Protein AF-A0A9P6NN53-F1 (afdb_monomer_lite)

Secondary structure (DSSP, 8-state):
------------------PPP----------------------------S-TTTSHHHHHHHHHHHHHHHHHHHHHHHHHHHHHHHHHHHHHHHHHHHHHHHHHHHHHHHHHHHHHHHHHHHHHHHHHHHHHHHHHHHHHHHHHHHHHHHHHHHHHHHHHHHHHHHHHHHHHHHHHHHHHHHHHHHHHHHHHHHHHHHT-SS------SSHHHHHHHHHHHHHHHHHHHHHHHHHHHHHHHHHHHHHHHHHHHHHHHHHHHHHHHTS---------------------HHHHHHHHHHHHHHHHHHHHHHHHHHHHHHHHHHHHHHHHHHHHHHHHHHTT-

pLDDT: mean 70.77, std 21.5, range [34.31, 97.31]

Radius of gyration: 60.19 Å; chains: 1; bounding box: 129×69×184 Å

Structure (mmCIF, N/CA/C/O backbone):
data_AF-A0A9P6NN53-F1
#
_entry.id   AF-A0A9P6NN53-F1
#
loop_
_atom_site.group_PDB
_atom_site.id
_atom_site.type_symbol
_atom_site.label_atom_id
_atom_site.label_alt_id
_atom_site.label_comp_id
_atom_site.label_asym_id
_atom_site.label_entity_id
_atom_site.label_seq_id
_atom_site.pdbx_PDB_ins_code
_atom_site.Cartn_x
_atom_site.Cartn_y
_atom_site.Cartn_z
_atom_site.occupancy
_atom_site.B_iso_or_equiv
_atom_site.auth_seq_id
_atom_site.auth_comp_id
_atom_site.auth_asym_id
_atom_site.auth_atom_id
_atom_site.pdbx_PDB_model_num
ATOM 1 N N . MET A 1 1 ? 28.106 15.669 31.622 1.00 38.84 1 MET A N 1
ATOM 2 C CA . MET A 1 1 ? 29.361 14.893 31.559 1.00 38.84 1 MET A CA 1
ATOM 3 C C . MET A 1 1 ? 29.312 14.019 30.321 1.00 38.84 1 MET A C 1
ATOM 5 O O . MET A 1 1 ? 28.238 13.542 29.991 1.00 38.84 1 MET A O 1
ATOM 9 N N . SER A 1 2 ? 30.475 13.855 29.695 1.00 37.88 2 SER A N 1
ATOM 10 C CA . SER A 1 2 ? 30.785 13.093 28.480 1.00 37.88 2 SER A CA 1
ATOM 11 C C . SER A 1 2 ? 30.331 13.675 27.140 1.00 37.88 2 SER A C 1
ATOM 13 O O . SER A 1 2 ? 29.161 13.923 26.876 1.00 37.88 2 SER A O 1
ATOM 15 N N . SER A 1 3 ? 31.369 13.912 26.343 1.00 40.34 3 SER A N 1
ATOM 16 C CA . SER A 1 3 ? 31.449 14.616 25.071 1.00 40.34 3 SER A CA 1
ATOM 17 C C . SER A 1 3 ? 31.483 13.592 23.902 1.00 40.34 3 SER A C 1
ATOM 19 O O . SER A 1 3 ? 30.944 12.503 24.071 1.00 40.34 3 SER A O 1
ATOM 21 N N . PRO A 1 4 ? 32.035 13.891 22.707 1.00 56.78 4 PRO A N 1
ATOM 22 C CA . PRO A 1 4 ? 31.235 13.976 21.487 1.00 56.78 4 PRO A CA 1
ATOM 23 C C . PRO A 1 4 ? 31.718 13.016 20.381 1.00 56.78 4 PRO A C 1
ATOM 25 O O . PRO A 1 4 ? 32.869 12.592 20.374 1.00 56.78 4 PRO A O 1
ATOM 28 N N . GLU A 1 5 ? 30.903 12.780 19.355 1.00 43.41 5 GLU A N 1
ATOM 29 C CA . GLU A 1 5 ? 31.409 12.229 18.094 1.00 43.41 5 GLU A CA 1
ATOM 30 C C . GLU A 1 5 ? 31.229 13.235 16.958 1.00 43.41 5 GLU A C 1
ATOM 32 O O . GLU A 1 5 ? 30.131 13.570 16.518 1.00 43.41 5 GLU A O 1
ATOM 37 N N . LYS A 1 6 ? 32.382 13.760 16.535 1.00 47.19 6 LYS A N 1
ATOM 38 C CA . LYS A 1 6 ? 32.625 14.330 15.214 1.00 47.19 6 LYS A CA 1
ATOM 39 C C . LYS A 1 6 ? 32.760 13.177 14.223 1.00 47.19 6 LYS A C 1
ATOM 41 O O . LYS A 1 6 ? 33.420 12.200 14.559 1.00 47.19 6 LYS A O 1
ATOM 46 N N . ASN A 1 7 ? 32.246 13.364 13.010 1.00 37.72 7 ASN A N 1
ATOM 47 C CA . ASN A 1 7 ? 32.870 13.055 11.711 1.00 37.72 7 ASN A CA 1
ATOM 48 C C . ASN A 1 7 ? 31.770 13.050 10.639 1.00 37.72 7 ASN A C 1
ATOM 50 O O . ASN A 1 7 ? 30.656 12.640 10.923 1.00 37.72 7 ASN A O 1
ATOM 54 N N . LEU A 1 8 ? 31.955 13.408 9.376 1.00 37.66 8 LEU A N 1
ATOM 55 C CA . LEU A 1 8 ? 32.924 14.174 8.590 1.00 37.66 8 LEU A CA 1
ATOM 56 C C . LEU A 1 8 ? 32.317 14.144 7.167 1.00 37.66 8 LEU A C 1
ATOM 58 O O . LEU A 1 8 ? 31.692 13.158 6.790 1.00 37.66 8 LEU A O 1
ATOM 62 N N . SER A 1 9 ? 32.623 15.157 6.358 1.00 36.03 9 SER A N 1
ATOM 63 C CA . SER A 1 9 ? 32.706 15.059 4.892 1.00 36.03 9 SER A CA 1
ATOM 64 C C . SER A 1 9 ? 31.407 15.088 4.068 1.00 36.03 9 SER A C 1
ATOM 66 O O . SER A 1 9 ? 30.870 14.070 3.641 1.00 36.03 9 SER A O 1
ATOM 68 N N . SER A 1 10 ? 30.990 16.307 3.722 1.00 39.03 10 SER A N 1
ATOM 69 C CA . SER A 1 10 ? 30.188 16.580 2.528 1.00 39.03 10 SER A CA 1
ATOM 70 C C . SER A 1 10 ? 31.139 16.905 1.371 1.00 39.03 10 SER A C 1
ATOM 72 O O . SER A 1 10 ? 31.605 18.037 1.255 1.00 39.03 10 SER A O 1
ATOM 74 N N . HIS A 1 11 ? 31.438 15.926 0.515 1.00 39.41 11 HIS A N 1
ATOM 75 C CA . HIS A 1 11 ? 32.026 16.180 -0.800 1.00 39.41 11 HIS A CA 1
ATOM 76 C C . HIS A 1 11 ? 30.918 16.180 -1.854 1.00 39.41 11 HIS A C 1
ATOM 78 O O . HIS A 1 11 ? 30.385 15.140 -2.230 1.00 39.41 11 HIS A O 1
ATOM 84 N N . SER A 1 12 ? 30.580 17.374 -2.337 1.00 38.59 12 SER A N 1
ATOM 85 C CA . SER A 1 12 ? 29.859 17.584 -3.587 1.00 38.59 12 SER A CA 1
ATOM 86 C C . SER A 1 12 ? 30.782 17.222 -4.756 1.00 38.59 12 SER A C 1
ATOM 88 O O . SER A 1 12 ? 31.709 17.974 -5.063 1.00 38.59 12 SER A O 1
ATOM 90 N N . SER A 1 13 ? 30.551 16.077 -5.399 1.00 36.62 13 SER A N 1
ATOM 91 C CA . SER A 1 13 ? 31.192 15.745 -6.675 1.00 36.62 13 SER A CA 1
ATOM 92 C C . SER A 1 13 ? 30.315 16.260 -7.812 1.00 36.62 13 SER A C 1
ATOM 94 O O . SER A 1 13 ? 29.265 15.698 -8.119 1.00 36.62 13 SER A O 1
ATOM 96 N N . VAL A 1 14 ? 30.740 17.377 -8.393 1.00 39.91 14 VAL A N 1
ATOM 97 C CA . VAL A 1 14 ? 30.220 17.926 -9.643 1.00 39.91 14 VAL A CA 1
ATOM 98 C C . VAL A 1 14 ? 30.852 17.109 -10.768 1.00 39.91 14 VAL A C 1
ATOM 100 O O . VAL A 1 14 ? 32.046 17.240 -11.028 1.00 39.91 14 VAL A O 1
ATOM 103 N N . HIS A 1 15 ? 30.083 16.240 -11.423 1.00 38.16 15 HIS A N 1
ATOM 104 C CA . HIS A 1 15 ? 30.534 15.629 -12.670 1.00 38.16 15 HIS A CA 1
ATOM 105 C C . HIS A 1 15 ? 30.346 16.636 -13.802 1.00 38.16 15 HIS A C 1
ATOM 107 O O . HIS A 1 15 ? 29.245 16.840 -14.308 1.00 38.16 15 HIS A O 1
ATOM 113 N N . SER A 1 16 ? 31.452 17.286 -14.158 1.00 34.72 16 SER A N 1
ATOM 114 C CA . SER A 1 16 ? 31.603 18.064 -15.380 1.00 34.72 16 SER A CA 1
ATOM 115 C C . SER A 1 16 ? 31.297 17.189 -16.593 1.00 34.72 16 SER A C 1
ATOM 117 O O . SER A 1 16 ? 31.973 16.196 -16.855 1.00 34.72 16 SER A O 1
ATOM 119 N N . THR A 1 17 ? 30.274 17.585 -17.339 1.00 34.62 17 THR A N 1
ATOM 120 C CA . THR A 1 17 ? 29.992 17.131 -18.697 1.00 34.62 17 THR A CA 1
ATOM 121 C C . THR A 1 17 ? 31.103 17.615 -19.627 1.00 34.62 17 THR A C 1
ATOM 123 O O . THR A 1 17 ? 31.194 18.804 -19.936 1.00 34.62 17 THR A O 1
ATOM 126 N N . THR A 1 18 ? 31.958 16.694 -20.063 1.00 36.22 18 THR A N 1
ATOM 127 C CA . THR A 1 18 ? 32.878 16.905 -21.182 1.00 36.22 18 THR A CA 1
ATOM 128 C C . THR A 1 18 ? 32.071 16.867 -22.480 1.00 36.22 18 THR A C 1
ATOM 130 O O . THR A 1 18 ? 31.526 15.828 -22.845 1.00 36.22 18 THR A O 1
ATOM 133 N N . TYR A 1 19 ? 31.972 18.009 -23.156 1.00 45.12 19 TYR A N 1
ATOM 134 C CA . TYR A 1 19 ? 31.483 18.109 -24.531 1.00 45.12 19 TYR A CA 1
ATOM 135 C C . TYR A 1 19 ? 32.500 17.464 -25.485 1.00 45.12 19 TYR A C 1
ATOM 137 O O . TYR A 1 19 ? 33.692 17.741 -25.335 1.00 45.12 19 TYR A O 1
ATOM 145 N N . PRO A 1 20 ? 32.089 16.658 -26.479 1.00 47.59 20 PRO A N 1
ATOM 146 C CA . PRO A 1 20 ? 32.966 16.338 -27.590 1.00 47.59 20 PRO A CA 1
ATOM 147 C C . PRO A 1 20 ? 33.040 17.523 -28.561 1.00 47.59 20 PRO A C 1
ATOM 149 O O . PRO A 1 20 ? 32.044 18.179 -28.869 1.00 47.59 20 PRO A O 1
ATOM 152 N N . GLU A 1 21 ? 34.268 17.784 -28.993 1.00 35.62 21 GLU A N 1
ATOM 153 C CA . GLU A 1 21 ? 34.690 18.828 -29.915 1.00 35.62 21 GLU A CA 1
ATOM 154 C C . GLU A 1 21 ? 33.865 18.853 -31.207 1.00 35.62 21 GLU A C 1
ATOM 156 O O . GLU A 1 21 ? 33.688 17.853 -31.901 1.00 35.62 21 GLU A O 1
ATOM 161 N N . THR A 1 22 ? 33.437 20.058 -31.574 1.00 39.38 22 THR A N 1
ATOM 162 C CA . THR A 1 22 ? 33.104 20.438 -32.946 1.00 39.38 22 THR A CA 1
ATOM 163 C C . THR A 1 22 ? 34.319 20.223 -33.845 1.00 39.38 22 THR A C 1
ATOM 165 O O . THR A 1 22 ? 35.217 21.063 -33.897 1.00 39.38 22 THR A O 1
ATOM 168 N N . VAL A 1 23 ? 34.334 19.111 -34.575 1.00 39.09 23 VAL A N 1
ATOM 169 C CA . VAL A 1 23 ? 35.235 18.911 -35.710 1.00 39.09 23 VAL A CA 1
ATOM 170 C C . VAL A 1 23 ? 34.673 19.707 -36.885 1.00 39.09 23 VAL A C 1
ATOM 172 O O . VAL A 1 23 ? 33.666 19.347 -37.493 1.00 39.09 23 VAL A O 1
ATOM 175 N N . THR A 1 24 ? 35.306 20.838 -37.174 1.00 45.47 24 THR A N 1
ATOM 176 C CA . THR A 1 24 ? 35.088 21.594 -38.404 1.00 45.47 24 THR A CA 1
ATOM 177 C C . THR A 1 24 ? 35.655 20.805 -39.591 1.00 45.47 24 THR A C 1
ATOM 179 O O . THR A 1 24 ? 36.784 20.312 -39.516 1.00 45.47 24 THR A O 1
ATOM 182 N N . PRO A 1 25 ? 34.930 20.672 -40.714 1.00 43.16 25 PRO A N 1
ATOM 183 C CA . PRO A 1 25 ? 35.510 20.098 -41.916 1.00 43.16 25 PRO A CA 1
ATOM 184 C C . PRO A 1 25 ? 36.531 21.085 -42.494 1.00 43.16 25 PRO A C 1
ATOM 186 O O . PRO A 1 25 ? 36.187 22.185 -42.928 1.00 43.16 25 PRO A O 1
ATOM 189 N N . SER A 1 26 ? 37.806 20.693 -42.472 1.00 38.03 26 SER A N 1
ATOM 190 C CA . SER A 1 26 ? 38.867 21.373 -43.212 1.00 38.03 26 SER A CA 1
ATOM 191 C C . SER A 1 26 ? 38.606 21.253 -44.707 1.00 38.03 26 SER A C 1
ATOM 193 O O . SER A 1 26 ? 38.717 20.182 -45.297 1.00 38.03 26 SER A O 1
ATOM 195 N N . THR A 1 27 ? 38.266 22.386 -45.305 1.00 42.41 27 THR A N 1
ATOM 196 C CA . THR A 1 27 ? 38.241 22.626 -46.743 1.00 42.41 27 THR A CA 1
ATOM 197 C C . THR A 1 27 ? 39.616 22.302 -47.345 1.00 42.41 27 THR A C 1
ATOM 199 O O . THR A 1 27 ? 40.595 22.951 -46.965 1.00 42.41 27 THR A O 1
ATOM 202 N N . PRO A 1 28 ? 39.752 21.349 -48.284 1.00 44.03 28 PRO A N 1
ATOM 203 C CA . PRO A 1 28 ? 41.001 21.199 -49.012 1.00 44.03 28 PRO A CA 1
ATOM 204 C C . PRO A 1 28 ? 41.152 22.359 -50.004 1.00 44.03 28 PRO A C 1
ATOM 206 O O . PRO A 1 28 ? 40.305 22.597 -50.866 1.00 44.03 28 PRO A O 1
ATOM 209 N N . ALA A 1 29 ? 42.245 23.101 -49.834 1.00 35.41 29 ALA A N 1
ATOM 210 C CA . ALA A 1 29 ? 42.670 24.189 -50.696 1.00 35.41 29 ALA A CA 1
ATOM 211 C C . ALA A 1 29 ? 42.886 23.683 -52.131 1.00 35.41 29 ALA A C 1
ATOM 213 O O . ALA A 1 29 ? 43.777 22.879 -52.403 1.00 35.41 29 ALA A O 1
ATOM 214 N N . PHE A 1 30 ? 42.067 24.186 -53.050 1.00 35.53 30 PHE A N 1
ATOM 215 C CA . PHE A 1 30 ? 42.243 24.033 -54.487 1.00 35.53 30 PHE A CA 1
ATOM 216 C C . PHE A 1 30 ? 43.493 24.831 -54.895 1.00 35.53 30 PHE A C 1
ATOM 218 O O . PHE A 1 30 ? 43.466 26.061 -54.964 1.00 35.53 30 PHE A O 1
ATOM 225 N N . MET A 1 31 ? 44.621 24.148 -55.103 1.00 38.28 31 MET A N 1
ATOM 226 C CA . MET A 1 31 ? 45.812 24.752 -55.698 1.00 38.28 31 MET A CA 1
ATOM 227 C C . MET A 1 31 ? 45.572 24.941 -57.197 1.00 38.28 31 MET A C 1
ATOM 229 O O . MET A 1 31 ? 45.839 24.055 -58.003 1.00 38.28 31 MET A O 1
ATOM 233 N N . SER A 1 32 ? 45.051 26.109 -57.567 1.00 40.75 32 SER A N 1
ATOM 234 C CA . SER A 1 32 ? 45.120 26.608 -58.938 1.00 40.75 32 SER A CA 1
ATOM 235 C C . SER A 1 32 ? 46.537 27.109 -59.204 1.00 40.75 32 SER A C 1
ATOM 237 O O . SER A 1 32 ? 46.875 28.236 -58.844 1.00 40.75 32 SER A O 1
ATOM 239 N N . SER A 1 33 ? 47.351 26.268 -59.838 1.00 36.75 33 SER A N 1
ATOM 240 C CA . SER A 1 33 ? 48.607 26.681 -60.457 1.00 36.75 33 SER A CA 1
ATOM 241 C C . SER A 1 33 ? 48.484 26.581 -61.972 1.00 36.75 33 SER A C 1
ATOM 243 O O . SER A 1 33 ? 48.176 25.522 -62.513 1.00 36.75 33 SER A O 1
ATOM 245 N N . ASP A 1 34 ? 48.793 27.719 -62.590 1.00 39.03 34 ASP A N 1
ATOM 246 C CA . ASP A 1 34 ? 49.105 27.966 -63.992 1.00 39.03 34 ASP A CA 1
ATOM 247 C C . ASP A 1 34 ? 47.950 27.936 -65.001 1.00 39.03 34 ASP A C 1
ATOM 249 O O . ASP A 1 34 ? 47.279 26.936 -65.217 1.00 39.03 34 ASP A O 1
ATOM 253 N N . LEU A 1 35 ? 47.769 29.061 -65.703 1.00 39.62 35 LEU A N 1
ATOM 254 C CA . LEU A 1 35 ? 48.225 29.177 -67.092 1.00 39.62 35 LEU A CA 1
ATOM 255 C C . LEU A 1 35 ? 48.021 30.613 -67.602 1.00 39.62 35 LEU A C 1
ATOM 257 O O . LEU A 1 35 ? 46.918 31.099 -67.837 1.00 39.62 35 LEU A O 1
ATOM 261 N N . ARG A 1 36 ? 49.155 31.286 -67.776 1.00 43.97 36 ARG A N 1
ATOM 262 C CA . ARG A 1 36 ? 49.346 32.528 -68.524 1.00 43.97 36 ARG A CA 1
ATOM 263 C C . ARG A 1 36 ? 49.104 32.250 -70.018 1.00 43.97 36 ARG A C 1
ATOM 265 O O . ARG A 1 36 ? 49.799 31.388 -70.552 1.00 43.97 36 ARG A O 1
ATOM 272 N N . PRO A 1 37 ? 48.229 32.978 -70.732 1.00 40.06 37 PRO A N 1
ATOM 273 C CA . PRO A 1 37 ? 48.260 32.984 -72.184 1.00 40.06 37 PRO A CA 1
ATOM 274 C C . PRO A 1 37 ? 49.154 34.137 -72.652 1.00 40.06 37 PRO A C 1
ATOM 276 O O . PRO A 1 37 ? 48.806 35.310 -72.536 1.00 40.06 37 PRO A O 1
ATOM 279 N N . SER A 1 38 ? 50.338 33.794 -73.159 1.00 35.25 38 SER A N 1
ATOM 280 C CA . SER A 1 38 ? 51.105 34.669 -74.046 1.00 35.25 38 SER A CA 1
ATOM 281 C C . SER A 1 38 ? 50.570 34.476 -75.460 1.00 35.25 38 SER A C 1
ATOM 283 O O . SER A 1 38 ? 50.783 33.425 -76.059 1.00 35.25 38 SER A O 1
ATOM 285 N N . SER A 1 39 ? 49.857 35.476 -75.972 1.00 40.47 39 SER A N 1
ATOM 286 C CA . SER A 1 39 ? 49.462 35.551 -77.374 1.00 40.47 39 SER A CA 1
ATOM 287 C C . SER A 1 39 ? 50.533 36.265 -78.196 1.00 40.47 39 SER A C 1
ATOM 289 O O . SER A 1 39 ? 50.897 37.401 -77.903 1.00 40.47 39 SER A O 1
ATOM 291 N N . GLU A 1 40 ? 50.945 35.544 -79.232 1.00 37.25 40 GLU A N 1
ATOM 292 C CA . GLU A 1 40 ? 51.267 35.982 -80.590 1.00 37.25 40 GLU A CA 1
ATOM 293 C C . GLU A 1 40 ? 52.521 36.811 -80.896 1.00 37.25 40 GLU A C 1
ATOM 295 O O . GLU A 1 40 ? 52.833 37.859 -80.337 1.00 37.25 40 GLU A O 1
ATOM 300 N N . VAL A 1 41 ? 53.207 36.242 -81.884 1.00 40.34 41 VAL A N 1
ATOM 301 C CA . VAL A 1 41 ? 54.454 36.589 -82.542 1.00 40.34 41 VAL A CA 1
ATOM 302 C C . VAL A 1 41 ? 54.101 37.067 -83.946 1.00 40.34 41 VAL A C 1
ATOM 304 O O . VAL A 1 41 ? 53.326 36.414 -84.632 1.00 40.34 41 VAL A O 1
ATOM 307 N N . GLU A 1 42 ? 54.756 38.128 -84.396 1.00 37.25 42 GLU A N 1
ATOM 308 C CA . GLU A 1 42 ? 54.992 38.473 -85.802 1.00 37.25 42 GLU A CA 1
ATOM 309 C C . GLU A 1 42 ? 56.326 39.258 -85.786 1.00 37.25 42 GLU A C 1
ATOM 311 O O . GLU A 1 42 ? 56.471 40.176 -84.986 1.00 37.25 42 GLU A O 1
ATOM 316 N N . LYS A 1 43 ? 57.401 38.950 -86.520 1.00 40.31 43 LYS A N 1
ATOM 317 C CA . LYS A 1 43 ? 57.560 38.375 -87.857 1.00 40.31 43 LYS A CA 1
ATOM 318 C C . LYS A 1 43 ? 58.888 37.629 -87.996 1.00 40.31 43 LYS A C 1
ATOM 320 O O . LYS A 1 43 ? 59.884 37.960 -87.355 1.00 40.31 43 LYS A O 1
ATOM 325 N N . GLU A 1 44 ? 58.839 36.660 -88.899 1.00 41.09 44 GLU A N 1
ATOM 326 C CA . GLU A 1 44 ? 59.939 35.920 -89.501 1.00 41.09 44 GLU A CA 1
ATOM 327 C C . GLU A 1 44 ? 60.879 36.822 -90.312 1.00 41.09 44 GLU A C 1
ATOM 329 O O . GLU A 1 44 ? 60.425 37.730 -91.005 1.00 41.09 44 GLU A O 1
ATOM 334 N N . ASP A 1 45 ? 62.167 36.477 -90.314 1.00 38.78 45 ASP A N 1
ATOM 335 C CA . ASP A 1 45 ? 62.971 36.512 -91.533 1.00 38.78 45 ASP A CA 1
ATOM 336 C C . ASP A 1 45 ? 64.066 35.433 -91.484 1.00 38.78 45 ASP A C 1
ATOM 338 O O . ASP A 1 45 ? 64.878 35.371 -90.563 1.00 38.78 45 ASP A O 1
ATOM 342 N N . ALA A 1 46 ? 64.056 34.606 -92.533 1.00 42.12 46 ALA A N 1
ATOM 343 C CA . ALA A 1 46 ? 65.137 33.794 -93.089 1.00 42.12 46 ALA A CA 1
ATOM 344 C C . ALA A 1 46 ? 65.907 32.810 -92.177 1.00 42.12 46 ALA A C 1
ATOM 346 O O . ALA A 1 46 ? 66.762 33.194 -91.385 1.00 42.12 46 ALA A O 1
ATOM 347 N N . LYS A 1 47 ? 65.792 31.505 -92.490 1.00 42.31 47 LYS A N 1
ATOM 348 C CA . LYS A 1 47 ? 66.840 30.720 -93.197 1.00 42.31 47 LYS A CA 1
ATOM 349 C C . LYS A 1 47 ? 66.585 29.213 -93.052 1.00 42.31 47 LYS A C 1
ATOM 351 O O . LYS A 1 47 ? 67.039 28.564 -92.120 1.00 42.31 47 LYS A O 1
ATOM 356 N N . VAL A 1 48 ? 65.904 28.638 -94.042 1.00 50.31 48 VAL A N 1
ATOM 357 C CA . VAL A 1 48 ? 65.832 27.185 -94.251 1.00 50.31 48 VAL A CA 1
ATOM 358 C C . VAL A 1 48 ? 67.152 26.714 -94.859 1.00 50.31 48 VAL A C 1
ATOM 360 O O . VAL A 1 48 ? 67.449 27.106 -95.990 1.00 50.31 48 VAL A O 1
ATOM 363 N N . LYS A 1 49 ? 67.916 25.871 -94.145 1.00 46.59 49 LYS A N 1
ATOM 364 C CA . LYS A 1 49 ? 68.613 24.690 -94.706 1.00 46.59 49 LYS A CA 1
ATOM 365 C C . LYS A 1 49 ? 69.484 23.947 -93.674 1.00 46.59 49 LYS A C 1
ATOM 367 O O . LYS A 1 49 ? 70.491 24.482 -93.231 1.00 46.59 49 LYS A O 1
ATOM 372 N N . VAL A 1 50 ? 69.146 22.660 -93.494 1.00 48.12 50 VAL A N 1
ATOM 373 C CA . VAL A 1 50 ? 69.984 21.533 -93.017 1.00 48.12 50 VAL A CA 1
ATOM 374 C C . VAL A 1 50 ? 70.160 21.376 -91.492 1.00 48.12 50 VAL A C 1
ATOM 376 O O . VAL A 1 50 ? 71.252 21.579 -90.988 1.00 48.12 50 VAL A O 1
ATOM 379 N N . GLU A 1 51 ? 69.125 20.895 -90.781 1.00 50.09 51 GLU A N 1
ATOM 380 C CA . GLU A 1 51 ? 69.261 20.198 -89.469 1.00 50.09 51 GLU A CA 1
ATOM 381 C C . GLU A 1 51 ? 68.303 18.982 -89.300 1.00 50.09 51 GLU A C 1
ATOM 383 O O . GLU A 1 51 ? 68.191 18.387 -88.232 1.00 50.09 51 GLU A O 1
ATOM 388 N N . GLU A 1 52 ? 67.647 18.524 -90.372 1.00 52.06 52 GLU A N 1
ATOM 389 C CA . GLU A 1 52 ? 66.518 17.573 -90.302 1.00 52.06 52 GLU A CA 1
ATOM 390 C C . GLU A 1 52 ? 66.896 16.104 -89.976 1.00 52.06 52 GLU A C 1
ATOM 392 O O . GLU A 1 52 ? 66.023 15.272 -89.714 1.00 52.06 52 GLU A O 1
ATOM 397 N N . GLU A 1 53 ? 68.187 15.753 -89.965 1.00 49.25 53 GLU A N 1
ATOM 398 C CA . GLU A 1 53 ? 68.652 14.382 -89.679 1.00 49.25 53 GLU A CA 1
ATOM 399 C C . GLU A 1 53 ? 69.166 14.172 -88.245 1.00 49.25 53 GLU A C 1
ATOM 401 O O . GLU A 1 53 ? 69.183 13.032 -87.778 1.00 49.25 53 GLU A O 1
ATOM 406 N N . ASN A 1 54 ? 69.489 15.238 -87.499 1.00 51.75 54 ASN A N 1
ATOM 407 C CA . ASN A 1 54 ? 70.001 15.131 -86.122 1.00 51.75 54 ASN A CA 1
ATOM 408 C C . ASN A 1 54 ? 68.914 15.328 -85.040 1.00 51.75 54 ASN A C 1
ATOM 410 O O . ASN A 1 54 ? 69.116 14.973 -83.879 1.00 51.75 54 ASN A O 1
ATOM 414 N N . GLU A 1 55 ? 67.730 15.825 -85.415 1.00 53.47 55 GLU A N 1
ATOM 415 C CA . GLU A 1 55 ? 66.591 16.047 -84.507 1.00 53.47 55 GLU A CA 1
ATOM 416 C C . GLU A 1 55 ? 65.643 14.841 -84.395 1.00 53.47 55 GLU A C 1
ATOM 418 O O . GLU A 1 55 ? 64.946 14.673 -83.389 1.00 53.47 55 GLU A O 1
ATOM 423 N N . ARG A 1 56 ? 65.643 13.939 -85.386 1.00 58.25 56 ARG A N 1
ATOM 424 C CA . ARG A 1 56 ? 64.799 12.727 -85.386 1.00 58.25 56 ARG A CA 1
ATOM 425 C C . ARG A 1 56 ? 65.020 11.830 -84.154 1.00 58.25 56 ARG A C 1
ATOM 427 O O . ARG A 1 56 ? 64.027 11.387 -83.570 1.00 58.25 56 ARG A O 1
ATOM 434 N N . PRO A 1 57 ? 66.260 11.587 -83.677 1.00 62.00 57 PRO A N 1
ATOM 435 C CA . PRO A 1 57 ? 66.491 10.853 -82.430 1.00 62.00 57 PRO A CA 1
ATOM 436 C C . PRO A 1 57 ? 65.959 11.580 -81.181 1.00 62.00 57 PRO A C 1
ATOM 438 O O . PRO A 1 57 ? 65.613 10.925 -80.196 1.00 62.00 57 PRO A O 1
ATOM 441 N N . SER A 1 58 ? 65.876 12.915 -81.212 1.00 77.50 58 SER A N 1
ATOM 442 C CA . SER A 1 58 ? 65.364 13.757 -80.120 1.00 77.50 58 SER A CA 1
ATOM 443 C C . SER A 1 58 ? 63.833 13.712 -80.040 1.00 77.50 58 SER A C 1
ATOM 445 O O . SER A 1 58 ? 63.267 13.455 -78.974 1.00 77.50 58 SER A O 1
ATOM 447 N N . LEU A 1 59 ? 63.153 13.819 -81.186 1.00 81.88 59 LEU A N 1
ATOM 448 C CA . LEU A 1 59 ? 61.694 13.720 -81.279 1.00 81.88 59 LEU A CA 1
ATOM 449 C C . LEU A 1 59 ? 61.183 12.344 -80.817 1.00 81.88 59 LEU A C 1
ATOM 451 O O . LEU A 1 59 ? 60.202 12.248 -80.083 1.00 81.88 59 LEU A O 1
ATOM 455 N N . VAL A 1 60 ? 61.886 11.263 -81.169 1.00 84.50 60 VAL A N 1
ATOM 456 C CA . VAL A 1 60 ? 61.537 9.903 -80.720 1.00 84.50 60 VAL A CA 1
ATOM 457 C C . VAL A 1 60 ? 61.650 9.757 -79.197 1.00 84.50 60 VAL A C 1
ATOM 459 O O . VAL A 1 60 ? 60.801 9.103 -78.587 1.00 84.50 60 VAL A O 1
ATOM 462 N N . LYS A 1 61 ? 62.657 10.369 -78.558 1.00 86.69 61 LYS A N 1
ATOM 463 C CA . LYS A 1 61 ? 62.771 10.389 -77.087 1.00 86.69 61 LYS A CA 1
ATOM 464 C C . LYS A 1 61 ? 61.612 11.153 -76.452 1.00 86.69 61 LYS A C 1
ATOM 466 O O . LYS A 1 61 ? 61.018 10.653 -75.500 1.00 86.69 61 LYS A O 1
ATOM 471 N N . MET A 1 62 ? 61.250 12.306 -77.011 1.00 88.56 62 MET A N 1
ATOM 472 C CA . MET A 1 62 ? 60.113 13.103 -76.547 1.00 88.56 62 MET A CA 1
ATOM 473 C C . MET A 1 62 ? 58.793 12.325 -76.650 1.00 88.56 62 MET A C 1
ATOM 475 O O . MET A 1 62 ? 58.051 12.254 -75.675 1.00 88.56 62 MET A O 1
ATOM 479 N N . ILE A 1 63 ? 58.540 11.647 -77.776 1.00 89.38 63 ILE A N 1
ATOM 480 C CA . ILE A 1 63 ? 57.345 10.808 -77.971 1.00 89.38 63 ILE A CA 1
ATOM 481 C C . ILE A 1 63 ? 57.298 9.657 -76.956 1.00 89.38 63 ILE A C 1
ATOM 483 O O . ILE A 1 63 ? 56.229 9.337 -76.438 1.00 89.38 63 ILE A O 1
ATOM 487 N N . ARG A 1 64 ? 58.437 9.021 -76.651 1.00 90.44 64 ARG A N 1
ATOM 488 C CA . ARG A 1 64 ? 58.501 7.960 -75.630 1.00 90.44 64 ARG A CA 1
ATOM 489 C C . ARG A 1 64 ? 58.207 8.495 -74.230 1.00 90.44 64 ARG A C 1
ATOM 491 O O . ARG A 1 64 ? 57.440 7.862 -73.511 1.00 90.44 64 ARG A O 1
ATOM 498 N N . HIS A 1 65 ? 58.774 9.644 -73.864 1.00 91.06 65 HIS A N 1
ATOM 499 C CA . HIS A 1 65 ? 58.490 10.292 -72.582 1.00 91.06 65 HIS A CA 1
ATOM 500 C C . HIS A 1 65 ? 57.023 10.704 -72.456 1.00 91.06 65 HIS A C 1
ATOM 502 O O . HIS A 1 65 ? 56.412 10.437 -71.428 1.00 91.06 65 HIS A O 1
ATOM 508 N N . GLU A 1 66 ? 56.435 11.278 -73.503 1.00 93.00 66 GLU A N 1
ATOM 509 C CA . GLU A 1 66 ? 55.021 11.658 -73.512 1.00 93.00 66 GLU A CA 1
ATOM 510 C C . GLU A 1 66 ? 54.101 10.433 -73.409 1.00 93.00 66 GLU A C 1
ATOM 512 O O . GLU A 1 66 ? 53.130 10.449 -72.660 1.00 93.00 66 GLU A O 1
ATOM 517 N N . ARG A 1 67 ? 54.430 9.323 -74.084 1.00 94.38 67 ARG A N 1
ATOM 518 C CA . ARG A 1 67 ? 53.699 8.054 -73.913 1.00 94.38 67 ARG A CA 1
ATOM 519 C C . ARG A 1 67 ? 53.797 7.523 -72.485 1.00 94.38 67 ARG A C 1
ATOM 521 O O . ARG A 1 67 ? 52.776 7.146 -71.925 1.00 94.38 67 ARG A O 1
ATOM 528 N N . ALA A 1 68 ? 54.991 7.520 -71.892 1.00 93.56 68 ALA A N 1
ATOM 529 C CA . ALA A 1 68 ? 55.176 7.099 -70.504 1.00 93.56 68 ALA A CA 1
ATOM 530 C C . ALA A 1 68 ? 54.389 7.993 -69.532 1.00 93.56 68 ALA A C 1
ATOM 532 O O . ALA A 1 68 ? 53.728 7.486 -68.632 1.00 93.56 68 ALA A O 1
ATOM 533 N N . ARG A 1 69 ? 54.388 9.312 -69.760 1.00 95.06 69 ARG A N 1
ATOM 534 C CA . ARG A 1 69 ? 53.588 10.270 -68.990 1.00 95.06 69 ARG A CA 1
ATOM 535 C C . ARG A 1 69 ? 52.090 9.991 -69.114 1.00 95.06 69 ARG A C 1
ATOM 537 O O . ARG A 1 69 ? 51.392 10.029 -68.110 1.00 95.06 69 ARG A O 1
ATOM 544 N N . ARG A 1 70 ? 51.588 9.705 -70.319 1.00 94.62 70 ARG A N 1
ATOM 545 C CA . ARG A 1 70 ? 50.172 9.366 -70.538 1.00 94.62 70 ARG A CA 1
ATOM 546 C C . ARG A 1 70 ? 49.769 8.089 -69.817 1.00 94.62 70 ARG A C 1
ATOM 548 O O . ARG A 1 70 ? 48.730 8.096 -69.179 1.00 94.62 70 ARG A O 1
ATOM 555 N N . ILE A 1 71 ? 50.609 7.056 -69.865 1.00 94.69 71 ILE A N 1
ATOM 556 C CA . ILE A 1 71 ? 50.375 5.809 -69.126 1.00 94.69 71 ILE A CA 1
ATOM 557 C C . ILE A 1 71 ? 50.310 6.095 -67.619 1.00 94.69 71 ILE A C 1
ATOM 559 O O . ILE A 1 71 ? 49.356 5.693 -66.970 1.00 94.69 71 ILE A O 1
ATOM 563 N N . GLN A 1 72 ? 51.247 6.879 -67.073 1.00 95.50 72 GLN A N 1
ATOM 564 C CA . GLN A 1 72 ? 51.216 7.269 -65.654 1.00 95.50 72 GLN A CA 1
ATOM 565 C C . GLN A 1 72 ? 49.965 8.078 -65.282 1.00 95.50 72 GLN A C 1
ATOM 567 O O . GLN A 1 72 ? 49.419 7.910 -64.196 1.00 95.50 72 GLN A O 1
ATOM 572 N N . LEU A 1 73 ? 49.503 8.969 -66.166 1.00 95.00 73 LEU A N 1
ATOM 573 C CA . LEU A 1 73 ? 48.269 9.728 -65.953 1.00 95.00 73 LEU A CA 1
ATOM 574 C C . LEU A 1 73 ? 47.028 8.830 -66.024 1.00 95.00 73 LEU A C 1
ATOM 576 O O . LEU A 1 73 ? 46.106 9.008 -65.233 1.00 95.00 73 LEU A O 1
ATOM 580 N N . GLU A 1 74 ? 46.998 7.866 -66.939 1.00 95.75 74 GLU A N 1
ATOM 581 C CA . GLU A 1 74 ? 45.924 6.877 -67.059 1.00 95.75 74 GLU A CA 1
ATOM 582 C C . GLU A 1 74 ? 45.864 5.961 -65.825 1.00 95.75 74 GLU A C 1
ATOM 584 O O . GLU A 1 74 ? 44.791 5.737 -65.266 1.00 95.75 74 GLU A O 1
ATOM 589 N N . GLU A 1 75 ? 47.017 5.517 -65.320 1.00 96.38 75 GLU A N 1
ATOM 590 C CA . GLU A 1 75 ? 47.128 4.766 -64.064 1.00 96.38 75 GLU A CA 1
ATOM 591 C C . GLU A 1 75 ? 46.655 5.603 -62.865 1.00 96.38 75 GLU A C 1
ATOM 593 O O . GLU A 1 75 ? 45.829 5.145 -62.077 1.00 96.38 75 GLU A O 1
ATOM 598 N N . ALA A 1 76 ? 47.106 6.857 -62.749 1.00 95.31 76 ALA A N 1
ATOM 599 C CA . ALA A 1 76 ? 46.705 7.748 -61.660 1.00 95.31 76 ALA A CA 1
ATOM 600 C C . ALA A 1 76 ? 45.205 8.086 -61.693 1.00 95.31 76 ALA A C 1
ATOM 602 O O . ALA A 1 76 ? 44.560 8.146 -60.648 1.00 95.31 76 ALA A O 1
ATOM 603 N N . THR A 1 77 ? 44.630 8.296 -62.880 1.00 95.44 77 THR A N 1
ATOM 604 C CA . THR A 1 77 ? 43.189 8.565 -63.035 1.00 95.44 77 THR A CA 1
ATOM 605 C C . THR A 1 77 ? 42.339 7.328 -62.760 1.00 95.44 77 THR A C 1
ATOM 607 O O . THR A 1 77 ? 41.280 7.452 -62.141 1.00 95.44 77 THR A O 1
ATOM 610 N N . SER A 1 78 ? 42.812 6.139 -63.140 1.00 95.69 78 SER A N 1
ATOM 611 C CA . SER A 1 78 ? 42.161 4.868 -62.798 1.00 95.69 78 SER A CA 1
ATOM 612 C C . SER A 1 78 ? 42.168 4.628 -61.287 1.00 95.69 78 SER A C 1
ATOM 614 O O . SER A 1 78 ? 41.134 4.290 -60.715 1.00 95.69 78 SER A O 1
ATOM 616 N N . GLU A 1 79 ? 43.296 4.882 -60.618 1.00 96.19 79 GLU A N 1
ATOM 617 C CA . GLU A 1 79 ? 43.398 4.746 -59.162 1.00 96.19 79 GLU A CA 1
ATOM 618 C C . GLU A 1 79 ? 42.532 5.779 -58.428 1.00 96.19 79 GLU A C 1
ATOM 620 O O . GLU A 1 79 ? 41.826 5.428 -57.486 1.00 96.19 79 GLU A O 1
ATOM 625 N N . LEU A 1 80 ? 42.496 7.035 -58.890 1.00 95.69 80 LEU A N 1
ATOM 626 C CA . LEU A 1 80 ? 41.585 8.046 -58.339 1.00 95.69 80 LEU A CA 1
ATOM 627 C C . LEU A 1 80 ? 40.114 7.649 -58.505 1.00 95.69 80 LEU A C 1
ATOM 629 O O . LEU A 1 80 ? 39.327 7.852 -57.584 1.00 95.69 80 LEU A O 1
ATOM 633 N N . SER A 1 81 ? 39.745 7.066 -59.648 1.00 95.50 81 SER A N 1
ATOM 634 C CA . SER A 1 81 ? 38.377 6.589 -59.892 1.00 95.50 81 SER A CA 1
ATOM 635 C C . SER A 1 81 ? 38.013 5.451 -58.938 1.00 95.50 81 SER A C 1
ATOM 637 O O . SER A 1 81 ? 36.958 5.491 -58.309 1.00 95.50 81 SER A O 1
ATOM 639 N N . ARG A 1 82 ? 38.931 4.496 -58.742 1.00 96.94 82 ARG A N 1
ATOM 640 C CA . ARG A 1 82 ? 38.778 3.404 -57.771 1.00 96.94 82 ARG A CA 1
ATOM 641 C C . ARG A 1 82 ? 38.600 3.933 -56.345 1.00 96.94 82 ARG A C 1
ATOM 643 O O . ARG A 1 82 ? 37.707 3.487 -55.631 1.00 96.94 82 ARG A O 1
ATOM 650 N N . VAL A 1 83 ? 39.424 4.899 -55.932 1.00 96.94 83 VAL A N 1
ATOM 651 C CA . VAL A 1 83 ? 39.331 5.522 -54.602 1.00 96.94 83 VAL A CA 1
ATOM 652 C C . VAL A 1 83 ? 38.016 6.289 -54.442 1.00 96.94 83 VAL A C 1
ATOM 654 O O . VAL A 1 83 ? 37.418 6.233 -53.372 1.00 96.94 83 VAL A O 1
ATOM 657 N N . LEU A 1 84 ? 37.532 6.983 -55.477 1.00 95.88 84 LEU A N 1
ATOM 658 C CA . LEU A 1 84 ? 36.238 7.674 -55.428 1.00 95.88 84 LEU A CA 1
ATOM 659 C C . LEU A 1 84 ? 35.073 6.700 -55.230 1.00 95.88 84 LEU A C 1
ATOM 661 O O . LEU A 1 84 ? 34.202 6.973 -54.408 1.00 95.88 84 LEU A O 1
ATOM 665 N N . GLU A 1 85 ? 35.070 5.563 -55.928 1.00 95.94 85 GLU A N 1
ATOM 666 C CA . GLU A 1 85 ? 34.058 4.516 -55.736 1.00 95.94 85 GLU A CA 1
ATOM 667 C C . GLU A 1 85 ? 34.112 3.920 -54.322 1.00 95.94 85 GLU A C 1
ATOM 669 O O . GLU A 1 85 ? 33.074 3.776 -53.675 1.00 95.94 85 GLU A O 1
ATOM 674 N N . GLU A 1 86 ? 35.314 3.641 -53.808 1.00 96.56 86 GLU A N 1
ATOM 675 C CA . GLU A 1 86 ? 35.523 3.139 -52.444 1.00 96.56 86 GLU A CA 1
ATOM 676 C C . GLU A 1 86 ? 35.004 4.135 -51.393 1.00 96.56 86 GLU A C 1
ATOM 678 O O . GLU A 1 86 ? 34.224 3.764 -50.516 1.00 96.56 86 GLU A O 1
ATOM 683 N N . ARG A 1 87 ? 35.337 5.426 -51.527 1.00 96.00 87 ARG A N 1
ATOM 684 C CA . ARG A 1 87 ? 34.832 6.478 -50.629 1.00 96.00 87 ARG A CA 1
ATOM 685 C C . ARG A 1 87 ? 33.324 6.673 -50.743 1.00 96.00 87 ARG A C 1
ATOM 687 O O . ARG A 1 87 ? 32.670 6.881 -49.726 1.00 96.00 87 ARG A O 1
ATOM 694 N N . GLN A 1 88 ? 32.752 6.580 -51.941 1.00 96.69 88 GLN A N 1
ATOM 695 C CA . GLN A 1 88 ? 31.304 6.670 -52.129 1.00 96.69 88 GLN A CA 1
ATOM 696 C C . GLN A 1 88 ? 30.572 5.515 -51.425 1.00 96.69 88 GLN A C 1
ATOM 698 O O . GLN A 1 88 ? 29.513 5.727 -50.823 1.00 96.69 88 GLN A O 1
ATOM 703 N N . ALA A 1 89 ? 31.138 4.306 -51.467 1.00 95.31 89 ALA A N 1
ATOM 704 C CA . ALA A 1 89 ? 30.609 3.152 -50.749 1.00 95.31 89 ALA A CA 1
ATOM 705 C C . ALA A 1 89 ? 30.714 3.329 -49.224 1.00 95.31 89 ALA A C 1
ATOM 707 O O . ALA A 1 89 ? 29.741 3.070 -48.515 1.00 95.31 89 ALA A O 1
ATOM 708 N N . GLU A 1 90 ? 31.846 3.830 -48.718 1.00 96.19 90 GLU A N 1
ATOM 709 C CA . GLU A 1 90 ? 32.017 4.151 -47.294 1.00 96.19 90 GLU A CA 1
ATOM 710 C C . GLU A 1 90 ? 31.004 5.197 -46.809 1.00 96.19 90 GLU A C 1
ATOM 712 O O . GLU A 1 90 ? 30.373 4.995 -45.773 1.00 96.19 90 GLU A O 1
ATOM 717 N N . VAL A 1 91 ? 30.798 6.284 -47.563 1.00 96.12 91 VAL A N 1
ATOM 718 C CA . VAL A 1 91 ? 29.805 7.322 -47.229 1.00 96.12 91 VAL A CA 1
ATOM 719 C C . VAL A 1 91 ? 28.399 6.730 -47.177 1.00 96.12 91 VAL A C 1
ATOM 721 O O . VAL A 1 91 ? 27.688 6.931 -46.197 1.00 96.12 91 VAL A O 1
ATOM 724 N N . SER A 1 92 ? 28.029 5.920 -48.172 1.00 95.62 92 SER A N 1
ATOM 725 C CA . SER A 1 92 ? 26.716 5.262 -48.204 1.00 95.62 92 SER A CA 1
ATOM 726 C C . SER A 1 92 ? 26.513 4.333 -47.000 1.00 95.62 92 SER A C 1
ATOM 728 O O . SER A 1 92 ? 25.421 4.257 -46.440 1.00 95.62 92 SER A O 1
ATOM 730 N N . GLN A 1 93 ? 27.570 3.640 -46.563 1.00 95.50 93 GLN A N 1
ATOM 731 C CA . GLN A 1 93 ? 27.524 2.800 -45.369 1.00 95.50 93 GLN A CA 1
ATOM 732 C C . GLN A 1 93 ? 27.354 3.632 -44.091 1.00 95.50 93 GLN A C 1
ATOM 734 O O . GLN A 1 93 ? 26.590 3.238 -43.208 1.00 95.50 93 GLN A O 1
ATOM 739 N N . VAL A 1 94 ? 28.035 4.777 -43.991 1.00 96.88 94 VAL A N 1
ATOM 740 C CA . VAL A 1 94 ? 27.878 5.707 -42.865 1.00 96.88 94 VAL A CA 1
ATOM 741 C C . VAL A 1 94 ? 26.449 6.247 -42.805 1.00 96.88 94 VAL A C 1
ATOM 743 O O . VAL A 1 94 ? 25.857 6.224 -41.727 1.00 96.88 94 VAL A O 1
ATOM 746 N N . ASP A 1 95 ? 25.857 6.637 -43.934 1.00 96.25 95 ASP A N 1
ATOM 747 C CA . ASP A 1 95 ? 24.479 7.143 -43.985 1.00 96.25 95 ASP A CA 1
ATOM 748 C C . ASP A 1 95 ? 23.469 6.109 -43.462 1.00 96.25 95 ASP A C 1
ATOM 750 O O . ASP A 1 95 ? 22.627 6.436 -42.624 1.00 96.25 95 ASP A O 1
ATOM 754 N N . ILE A 1 96 ? 23.613 4.839 -43.863 1.00 95.75 96 ILE A N 1
ATOM 755 C CA . ILE A 1 96 ? 22.781 3.735 -43.352 1.00 95.75 96 ILE A CA 1
ATOM 756 C C . ILE A 1 96 ? 22.940 3.589 -41.833 1.00 95.75 96 ILE A C 1
ATOM 758 O O . ILE A 1 96 ? 21.953 3.435 -41.111 1.00 95.75 96 ILE A O 1
ATOM 762 N N .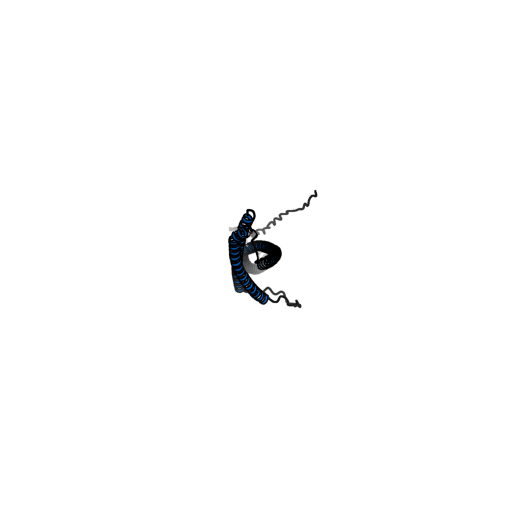 THR A 1 97 ? 24.175 3.642 -41.320 1.00 96.25 97 THR A N 1
ATOM 763 C CA . THR A 1 97 ? 24.403 3.542 -39.868 1.00 96.25 97 THR A CA 1
ATOM 764 C C . THR A 1 97 ? 23.842 4.739 -39.106 1.00 96.25 97 THR A C 1
ATOM 766 O O . THR A 1 97 ? 23.348 4.579 -37.992 1.00 96.25 97 THR A O 1
ATOM 769 N N . LEU A 1 98 ? 23.879 5.931 -39.702 1.00 95.69 98 LEU A N 1
ATOM 770 C CA . LEU A 1 98 ? 23.365 7.153 -39.099 1.00 95.69 98 LEU A CA 1
ATOM 771 C C . LEU A 1 98 ? 21.836 7.108 -39.002 1.00 95.69 98 LEU A C 1
ATOM 773 O O . LEU A 1 98 ? 21.286 7.465 -37.959 1.00 95.69 98 LEU A O 1
ATOM 777 N N . GLU A 1 99 ? 21.156 6.605 -40.033 1.00 96.50 99 GLU A N 1
ATOM 778 C CA . GLU A 1 99 ? 19.705 6.397 -40.017 1.00 96.50 99 GLU A CA 1
ATOM 779 C C . GLU A 1 99 ? 19.283 5.364 -38.954 1.00 96.50 99 GLU A C 1
ATOM 781 O O . GLU A 1 99 ? 18.329 5.599 -38.205 1.00 96.50 99 GLU A O 1
ATOM 786 N N . ASP A 1 100 ? 20.025 4.258 -38.809 1.00 96.88 100 ASP A N 1
ATOM 787 C CA . ASP A 1 100 ? 19.756 3.268 -37.756 1.00 96.88 100 ASP A CA 1
ATOM 788 C C . ASP A 1 100 ? 19.941 3.864 -36.352 1.00 96.88 100 ASP A C 1
ATOM 790 O O . ASP A 1 100 ? 19.059 3.736 -35.499 1.00 96.88 100 ASP A O 1
ATOM 794 N N . VAL A 1 101 ? 21.031 4.602 -36.116 1.00 96.25 101 VAL A N 1
ATOM 795 C CA . VAL A 1 101 ? 21.273 5.283 -34.833 1.00 96.25 101 VAL A CA 1
ATOM 796 C C . VAL A 1 101 ? 20.167 6.297 -34.529 1.00 96.25 101 VAL A C 1
ATOM 798 O O . VAL A 1 101 ? 19.661 6.327 -33.407 1.00 96.25 101 VAL A O 1
ATOM 801 N N . GLN A 1 102 ? 19.728 7.092 -35.508 1.00 96.44 102 GLN A N 1
ATOM 802 C CA . GLN A 1 102 ? 18.611 8.027 -35.328 1.00 96.44 102 GLN A CA 1
ATOM 803 C C . GLN A 1 102 ? 17.302 7.305 -34.980 1.00 96.44 102 GLN A C 1
ATOM 805 O O . GLN A 1 102 ? 16.576 7.734 -34.078 1.00 96.44 102 GLN A O 1
ATOM 810 N N . SER A 1 103 ? 17.017 6.181 -35.641 1.00 96.44 103 SER A N 1
ATOM 811 C CA . SER A 1 103 ? 15.858 5.333 -35.339 1.00 96.44 103 SER A CA 1
ATOM 812 C C . SER A 1 103 ? 15.917 4.775 -33.914 1.00 96.44 103 SER A C 1
ATOM 814 O O . SER A 1 103 ? 14.912 4.779 -33.197 1.00 96.44 103 SER A O 1
ATOM 816 N N . GLN A 1 104 ? 17.097 4.339 -33.466 1.00 95.69 104 GLN A N 1
ATOM 817 C CA . GLN A 1 104 ? 17.310 3.857 -32.101 1.00 95.69 104 GLN A CA 1
ATOM 818 C C . GLN A 1 104 ? 17.140 4.971 -31.062 1.00 95.69 104 GLN A C 1
ATOM 820 O O . GLN A 1 104 ? 16.444 4.751 -30.073 1.00 95.69 104 GLN A O 1
ATOM 825 N N . ILE A 1 105 ? 17.686 6.168 -31.304 1.00 96.19 105 ILE A N 1
ATOM 826 C CA . ILE A 1 105 ? 17.504 7.344 -30.433 1.00 96.19 105 ILE A CA 1
ATOM 827 C C . ILE A 1 105 ? 16.017 7.695 -30.298 1.00 96.19 105 ILE A C 1
ATOM 829 O O . ILE A 1 105 ? 15.524 7.923 -29.196 1.00 96.19 105 ILE A O 1
ATOM 833 N N . GLY A 1 106 ? 15.268 7.689 -31.404 1.00 96.62 106 GLY A N 1
ATOM 834 C CA . GLY A 1 106 ? 13.832 7.966 -31.366 1.00 96.62 106 GLY A CA 1
ATOM 835 C C . GLY A 1 106 ? 13.039 6.934 -30.555 1.00 96.62 106 GLY A C 1
ATOM 836 O O . GLY A 1 106 ? 12.071 7.287 -29.877 1.00 96.62 106 GLY A O 1
ATOM 837 N N . LYS A 1 107 ? 13.440 5.656 -30.595 1.00 95.88 107 LYS A N 1
ATOM 838 C CA . LYS A 1 107 ? 12.833 4.596 -29.774 1.00 95.88 107 LYS A CA 1
ATOM 839 C C . LYS A 1 107 ? 13.162 4.780 -28.293 1.00 95.88 107 LYS A C 1
ATOM 841 O O . LYS A 1 107 ? 12.244 4.784 -27.478 1.00 95.88 107 LYS A O 1
ATOM 846 N N . THR A 1 108 ? 14.433 4.991 -27.952 1.00 95.50 108 THR A N 1
ATOM 847 C CA . THR A 1 108 ? 14.859 5.158 -26.554 1.00 95.50 108 THR A CA 1
ATOM 848 C C . THR A 1 108 ? 14.268 6.408 -25.914 1.00 95.50 108 THR A C 1
ATOM 850 O O . THR A 1 108 ? 13.887 6.361 -24.748 1.00 95.50 108 THR A O 1
ATOM 853 N N . GLN A 1 109 ? 14.105 7.497 -26.668 1.00 97.31 109 GLN A N 1
ATOM 854 C CA . GLN A 1 109 ? 13.431 8.696 -26.178 1.00 97.31 109 GLN A CA 1
ATOM 855 C C . GLN A 1 109 ? 11.961 8.422 -25.827 1.00 97.31 109 GLN A C 1
ATOM 857 O O . GLN A 1 109 ? 11.512 8.781 -24.741 1.00 97.31 109 GLN A O 1
ATOM 862 N N . LYS A 1 110 ? 11.219 7.731 -26.701 1.00 95.00 110 LYS A N 1
ATOM 863 C CA . LYS A 1 110 ? 9.822 7.354 -26.421 1.00 95.00 110 LYS A CA 1
ATOM 864 C C . LYS A 1 110 ? 9.701 6.420 -25.220 1.00 95.00 110 LYS A C 1
ATOM 866 O O . LYS A 1 110 ? 8.762 6.548 -24.436 1.00 95.00 110 LYS A O 1
ATOM 871 N N . ASP A 1 111 ? 10.640 5.489 -25.068 1.00 95.25 111 ASP A N 1
ATOM 872 C CA . ASP A 1 111 ? 10.680 4.607 -23.903 1.00 95.25 111 ASP A CA 1
ATOM 873 C C . ASP A 1 111 ? 10.973 5.392 -22.615 1.00 95.25 111 ASP A C 1
ATOM 875 O O . ASP A 1 111 ? 10.338 5.132 -21.593 1.00 95.25 111 ASP A O 1
ATOM 879 N N . ALA A 1 112 ? 11.859 6.392 -22.660 1.00 95.38 112 ALA A N 1
ATOM 880 C CA . ALA A 1 112 ? 12.134 7.272 -21.526 1.00 95.38 112 ALA A CA 1
ATOM 881 C C . ALA A 1 112 ? 10.902 8.101 -21.124 1.00 95.38 112 ALA A C 1
ATOM 883 O O . ALA A 1 112 ? 10.530 8.098 -19.952 1.00 95.38 112 ALA A O 1
ATOM 884 N N . GLU A 1 113 ? 10.217 8.725 -22.088 1.00 96.06 113 GLU A N 1
ATOM 885 C CA . GLU A 1 113 ? 8.974 9.479 -21.852 1.00 96.06 113 GLU A CA 1
ATOM 886 C C . GLU A 1 113 ? 7.880 8.587 -21.242 1.00 96.06 113 GLU A C 1
ATOM 888 O O . GLU A 1 113 ? 7.177 8.976 -20.306 1.00 96.06 113 GLU A O 1
ATOM 893 N N . ARG A 1 114 ? 7.755 7.347 -21.734 1.00 97.19 114 ARG A N 1
ATOM 894 C CA . ARG A 1 114 ? 6.818 6.364 -21.183 1.00 97.19 114 ARG A CA 1
ATOM 895 C C . ARG A 1 114 ? 7.159 5.998 -19.737 1.00 97.19 114 ARG A C 1
ATOM 897 O O . ARG A 1 114 ? 6.248 5.922 -18.913 1.00 97.19 114 ARG A O 1
ATOM 904 N N . LEU A 1 115 ? 8.430 5.732 -19.436 1.00 95.56 115 LEU A N 1
ATOM 905 C CA . LEU A 1 115 ? 8.876 5.370 -18.087 1.00 95.56 115 LEU A CA 1
ATOM 906 C C . LEU A 1 115 ? 8.711 6.532 -17.105 1.00 95.56 115 LEU A C 1
ATOM 908 O O . LEU A 1 115 ? 8.308 6.310 -15.967 1.00 95.56 115 LEU A O 1
ATOM 912 N N . GLU A 1 116 ? 8.969 7.762 -17.543 1.00 96.12 116 GLU A N 1
ATOM 913 C CA . GLU A 1 116 ? 8.727 8.964 -16.745 1.00 96.12 116 GLU A CA 1
ATOM 914 C C . GLU A 1 116 ? 7.237 9.128 -16.420 1.00 96.12 116 GLU A C 1
ATOM 916 O O . GLU A 1 116 ? 6.871 9.384 -15.271 1.00 96.12 116 GLU A O 1
ATOM 921 N N . TRP A 1 117 ? 6.356 8.908 -17.401 1.00 95.69 117 TRP A N 1
ATOM 922 C CA . TRP A 1 117 ? 4.914 8.909 -17.165 1.00 95.69 117 TRP A CA 1
ATOM 923 C C . TRP A 1 117 ? 4.486 7.807 -16.184 1.00 95.69 117 TRP A C 1
ATOM 925 O O . TRP A 1 117 ? 3.701 8.068 -15.270 1.00 95.69 117 TRP A O 1
ATOM 935 N N . GLU A 1 118 ? 5.022 6.592 -16.330 1.00 94.81 118 GLU A N 1
ATOM 936 C CA . GLU A 1 118 ? 4.736 5.471 -15.428 1.00 94.81 118 GLU A CA 1
ATOM 937 C C . GLU A 1 118 ? 5.196 5.784 -13.994 1.00 94.81 118 GLU A C 1
ATOM 939 O O . GLU A 1 118 ? 4.423 5.602 -13.052 1.00 94.81 118 GLU A O 1
ATOM 944 N N . LEU A 1 119 ? 6.387 6.365 -13.824 1.00 93.75 119 LEU A N 1
ATOM 945 C CA . LEU A 1 119 ? 6.904 6.809 -12.528 1.00 93.75 119 LEU A CA 1
ATOM 946 C C . LEU A 1 119 ? 6.002 7.872 -11.883 1.00 93.75 119 LEU A C 1
ATOM 948 O O . LEU A 1 119 ? 5.601 7.727 -10.726 1.00 93.75 119 LEU A O 1
ATOM 952 N N . ASN A 1 120 ? 5.634 8.908 -12.640 1.00 94.19 120 ASN A N 1
ATOM 953 C CA . ASN A 1 120 ? 4.763 9.982 -12.157 1.00 94.19 120 ASN A CA 1
ATOM 954 C C . ASN A 1 120 ? 3.361 9.470 -11.794 1.00 94.19 120 ASN A C 1
ATOM 956 O O . ASN A 1 120 ? 2.737 9.978 -10.863 1.00 94.19 120 ASN A O 1
ATOM 960 N N . SER A 1 121 ? 2.867 8.440 -12.490 1.00 92.38 121 SER A N 1
ATOM 961 C CA . SER A 1 121 ? 1.583 7.806 -12.174 1.00 92.38 121 SER A CA 1
ATOM 962 C C . SER A 1 121 ? 1.613 6.984 -10.877 1.00 92.38 121 SER A C 1
ATOM 964 O O . SER A 1 121 ? 0.607 6.928 -10.174 1.00 92.38 121 SER A O 1
ATOM 966 N N . GLN A 1 122 ? 2.766 6.406 -10.519 1.00 93.38 122 GLN A N 1
ATOM 967 C CA . GLN A 1 122 ? 2.944 5.592 -9.307 1.00 93.38 122 GLN A CA 1
ATOM 968 C C . GLN A 1 122 ? 3.240 6.428 -8.051 1.00 93.38 122 GLN A C 1
ATOM 970 O O . GLN A 1 122 ? 2.963 5.999 -6.929 1.00 93.38 122 GLN A O 1
ATOM 975 N N . GLU A 1 123 ? 3.783 7.638 -8.197 1.00 94.19 123 GLU A N 1
ATOM 976 C CA . GLU A 1 123 ? 4.069 8.530 -7.068 1.00 94.19 123 GLU A CA 1
ATOM 977 C C . GLU A 1 123 ? 2.857 8.818 -6.145 1.00 94.19 123 GLU A C 1
ATOM 979 O O . GLU A 1 123 ? 3.014 8.735 -4.918 1.00 94.19 123 GLU A O 1
ATOM 984 N N . PRO A 1 124 ? 1.644 9.136 -6.650 1.00 92.25 124 PRO A N 1
ATOM 985 C CA . PRO A 1 124 ? 0.481 9.337 -5.787 1.00 92.25 124 PRO A CA 1
ATOM 986 C C . PRO A 1 124 ? 0.064 8.057 -5.052 1.00 92.25 124 PRO A C 1
ATOM 988 O O . PRO A 1 124 ? -0.328 8.137 -3.886 1.00 92.25 124 PRO A O 1
ATOM 991 N N . GLU A 1 125 ? 0.201 6.884 -5.676 1.00 93.12 125 GLU A N 1
ATOM 992 C CA . GLU A 1 125 ? -0.098 5.594 -5.040 1.00 93.12 125 GLU A CA 1
ATOM 993 C C . GLU A 1 125 ? 0.852 5.329 -3.864 1.00 93.12 125 GLU A C 1
ATOM 995 O O . GLU A 1 125 ? 0.411 4.951 -2.776 1.00 93.12 125 GLU A O 1
ATOM 1000 N N . LEU A 1 126 ? 2.146 5.627 -4.024 1.00 93.44 126 LEU A N 1
ATOM 1001 C CA . LEU A 1 126 ? 3.129 5.534 -2.940 1.00 93.44 126 LEU A CA 1
ATOM 1002 C C . LEU A 1 126 ? 2.827 6.500 -1.787 1.00 93.44 126 LEU A C 1
ATOM 1004 O O . LEU A 1 126 ? 3.006 6.142 -0.618 1.00 93.44 126 LEU A O 1
ATOM 1008 N N . LYS A 1 127 ? 2.364 7.720 -2.085 1.00 92.75 127 LYS A N 1
ATOM 1009 C CA . LYS A 1 127 ? 1.931 8.681 -1.055 1.00 92.75 127 LYS A CA 1
ATOM 1010 C C . LYS A 1 127 ? 0.699 8.167 -0.306 1.00 92.75 127 LYS A C 1
ATOM 1012 O O . LYS A 1 127 ? 0.690 8.202 0.924 1.00 92.75 127 LYS A O 1
ATOM 1017 N N . ALA A 1 128 ? -0.289 7.627 -1.020 1.00 92.62 128 ALA A N 1
ATOM 1018 C CA . ALA A 1 128 ? -1.487 7.044 -0.421 1.00 92.62 128 ALA A CA 1
ATOM 1019 C C . ALA A 1 128 ? -1.159 5.830 0.467 1.00 92.62 128 ALA A C 1
ATOM 1021 O O . ALA A 1 128 ? -1.650 5.739 1.591 1.00 92.62 128 ALA A O 1
ATOM 1022 N N . LEU A 1 129 ? -0.273 4.935 0.017 1.00 92.06 129 LEU A N 1
ATOM 1023 C CA . LEU A 1 129 ? 0.182 3.782 0.801 1.00 92.06 129 LEU A CA 1
ATOM 1024 C C . LEU A 1 129 ? 0.892 4.198 2.095 1.00 92.06 129 LEU A C 1
ATOM 1026 O O . LEU A 1 129 ? 0.646 3.607 3.148 1.00 92.06 129 LEU A O 1
ATOM 1030 N N . LYS A 1 130 ? 1.739 5.235 2.049 1.00 93.38 130 LYS A N 1
ATOM 1031 C CA . LYS A 1 130 ? 2.390 5.781 3.252 1.00 93.38 130 LYS A CA 1
ATOM 1032 C C . LYS A 1 130 ? 1.371 6.314 4.259 1.00 93.38 130 LYS A C 1
ATOM 1034 O O . LYS A 1 130 ? 1.487 6.015 5.445 1.00 93.38 130 LYS A O 1
ATOM 1039 N N . GLU A 1 131 ? 0.364 7.045 3.790 1.00 94.38 131 GLU A N 1
ATOM 1040 C CA . GLU A 1 131 ? -0.711 7.575 4.636 1.00 94.38 131 GLU A CA 1
ATOM 1041 C C . GLU A 1 131 ? -1.535 6.449 5.284 1.00 94.38 131 GLU A C 1
ATOM 1043 O O . GLU A 1 131 ? -1.765 6.452 6.495 1.00 94.38 131 GLU A O 1
ATOM 1048 N N . VAL A 1 132 ? -1.898 5.417 4.515 1.00 92.00 132 VAL A N 1
ATOM 1049 C CA . VAL A 1 132 ? -2.565 4.218 5.052 1.00 92.00 132 VAL A CA 1
ATOM 1050 C C . VAL A 1 132 ? -1.692 3.520 6.100 1.00 92.00 132 VAL A C 1
ATOM 1052 O O . VAL A 1 132 ? -2.207 3.080 7.129 1.00 92.00 132 VAL A O 1
ATOM 1055 N N . GLY A 1 133 ? -0.373 3.465 5.896 1.00 90.88 133 GLY A N 1
ATOM 1056 C CA . GLY A 1 133 ? 0.576 2.937 6.877 1.00 90.88 133 GLY A CA 1
ATOM 1057 C C . GLY A 1 133 ? 0.536 3.695 8.208 1.00 90.88 133 GLY A C 1
ATOM 1058 O O . GLY A 1 133 ? 0.456 3.074 9.270 1.00 90.88 133 GLY A O 1
ATOM 1059 N N . VAL A 1 134 ? 0.516 5.030 8.169 1.00 93.75 134 VAL A N 1
ATOM 1060 C CA . VAL A 1 134 ? 0.369 5.863 9.375 1.00 93.75 134 VAL A CA 1
ATOM 1061 C C . VAL A 1 134 ? -0.964 5.571 10.068 1.00 93.75 134 VAL A C 1
ATOM 1063 O O . VAL A 1 134 ? -0.977 5.290 11.270 1.00 93.75 134 VAL A O 1
ATOM 1066 N N . GLN A 1 135 ? -2.072 5.535 9.324 1.00 91.88 135 GLN A N 1
ATOM 1067 C CA . GLN A 1 135 ? -3.394 5.215 9.878 1.00 91.88 135 GLN A CA 1
ATOM 1068 C C . GLN A 1 135 ? -3.420 3.830 10.541 1.00 91.88 135 GLN A C 1
ATOM 1070 O O . GLN A 1 135 ? -3.941 3.692 11.648 1.00 91.88 135 GLN A O 1
ATOM 1075 N N . LEU A 1 136 ? -2.796 2.820 9.927 1.00 92.81 136 LEU A N 1
ATOM 1076 C CA . LEU A 1 136 ? -2.697 1.471 10.486 1.00 92.81 136 LEU A CA 1
ATOM 1077 C C . LEU A 1 136 ? -1.914 1.444 11.807 1.00 92.81 136 LEU A C 1
ATOM 1079 O O . LEU A 1 136 ? -2.284 0.737 12.747 1.00 92.81 136 LEU A O 1
ATOM 1083 N N . THR A 1 137 ? -0.832 2.218 11.918 1.00 93.50 137 THR A N 1
ATOM 1084 C CA . THR A 1 137 ? -0.093 2.305 13.188 1.00 93.50 137 THR A CA 1
ATOM 1085 C C . THR A 1 137 ? -0.929 2.954 14.291 1.00 93.50 137 THR A C 1
ATOM 1087 O O . THR A 1 137 ? -0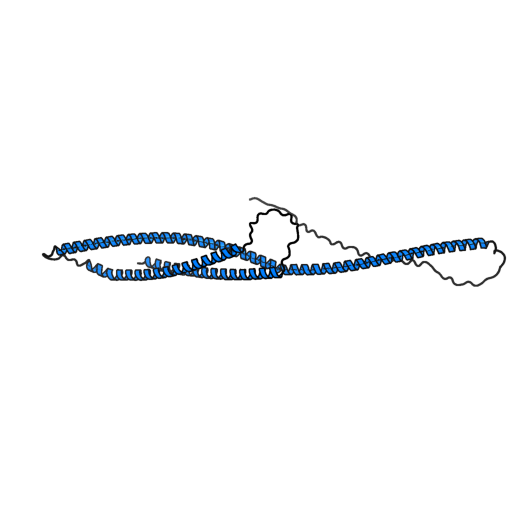.945 2.450 15.416 1.00 93.50 137 THR A O 1
ATOM 1090 N N . GLN A 1 138 ? -1.685 4.007 13.970 1.00 92.50 138 GLN A N 1
ATOM 1091 C CA . GLN A 1 138 ? -2.574 4.673 14.922 1.00 92.50 138 GLN A CA 1
ATOM 1092 C C . GLN A 1 138 ? -3.707 3.751 15.385 1.00 92.50 138 GLN A C 1
ATOM 1094 O O . GLN A 1 138 ? -3.965 3.653 16.587 1.00 92.50 138 GLN A O 1
ATOM 1099 N N . THR A 1 139 ? -4.362 3.031 14.467 1.00 90.94 139 THR A N 1
ATOM 1100 C CA . THR A 1 139 ? -5.422 2.074 14.826 1.00 90.94 139 THR A CA 1
ATOM 1101 C C . THR A 1 139 ? -4.875 0.931 15.674 1.00 90.94 139 THR A C 1
ATOM 1103 O O . THR A 1 139 ? -5.501 0.556 16.664 1.00 90.94 139 THR A O 1
ATOM 1106 N N . LYS A 1 140 ? -3.664 0.440 15.385 1.00 93.12 140 LYS A N 1
ATOM 1107 C CA . LYS A 1 140 ? -2.987 -0.573 16.207 1.00 93.12 140 LYS A CA 1
ATOM 1108 C C . LYS A 1 140 ? -2.704 -0.082 17.629 1.00 93.12 140 LYS A C 1
ATOM 1110 O O . LYS A 1 140 ? -2.846 -0.858 18.574 1.00 93.12 140 LYS A O 1
ATOM 1115 N N . MET A 1 141 ? -2.318 1.184 17.809 1.00 92.88 141 MET A N 1
ATOM 1116 C CA . MET A 1 141 ? -2.141 1.765 19.148 1.00 92.88 141 MET A CA 1
ATOM 1117 C C . MET A 1 141 ? -3.473 1.898 19.893 1.00 92.88 141 MET A C 1
ATOM 1119 O O . MET A 1 141 ? -3.556 1.495 21.054 1.00 92.88 141 MET A O 1
ATOM 1123 N N . LYS A 1 142 ? -4.529 2.381 19.222 1.00 93.69 142 LYS A N 1
ATOM 1124 C CA . LYS A 1 142 ? -5.881 2.458 19.803 1.00 93.69 142 LYS A CA 1
ATOM 1125 C C . LYS A 1 142 ? -6.390 1.081 20.230 1.00 93.69 142 LYS A C 1
ATOM 1127 O O . LYS A 1 142 ? -6.859 0.934 21.351 1.00 93.69 142 LYS A O 1
ATOM 1132 N N . LEU A 1 143 ? -6.212 0.060 19.391 1.00 92.56 143 LEU A N 1
ATOM 1133 C CA . LEU A 1 143 ? -6.604 -1.316 19.702 1.00 92.56 143 LEU A CA 1
ATOM 1134 C C . LEU A 1 143 ? -5.873 -1.856 20.939 1.00 92.56 143 LEU A C 1
ATOM 1136 O O . LEU A 1 143 ? -6.492 -2.469 21.803 1.00 92.56 143 LEU A O 1
ATOM 1140 N N . LYS A 1 144 ? -4.562 -1.601 21.060 1.00 92.50 144 LYS A N 1
ATOM 1141 C CA . LYS A 1 144 ? -3.795 -1.977 22.258 1.00 92.50 144 LYS A CA 1
ATOM 1142 C C . LYS A 1 144 ? -4.330 -1.296 23.519 1.00 92.50 144 LYS A C 1
ATOM 1144 O O . LYS A 1 144 ? -4.445 -1.954 24.548 1.00 92.50 144 LYS A O 1
ATOM 1149 N N . SER A 1 145 ? -4.660 -0.007 23.436 1.00 94.12 145 SER A N 1
ATOM 1150 C CA . SER A 1 145 ? -5.239 0.743 24.557 1.00 94.12 145 SER A CA 1
ATOM 1151 C C . SER A 1 145 ? -6.616 0.205 24.950 1.00 94.12 145 SER A C 1
ATOM 1153 O O . SER A 1 145 ? -6.847 -0.051 26.128 1.00 94.12 145 SER A O 1
ATOM 1155 N N . LEU A 1 146 ? -7.496 -0.048 23.977 1.00 92.69 146 LEU A N 1
ATOM 1156 C CA . LEU A 1 146 ? -8.817 -0.630 24.226 1.00 92.69 146 LEU A CA 1
ATOM 1157 C C . LEU A 1 146 ? -8.718 -2.025 24.845 1.00 92.69 146 LEU A C 1
ATOM 1159 O O . LEU A 1 146 ? -9.424 -2.313 25.801 1.00 92.69 146 LEU A O 1
ATOM 1163 N N . LYS A 1 147 ? -7.790 -2.866 24.375 1.00 91.44 147 LYS A N 1
ATOM 1164 C CA . LYS A 1 147 ? -7.546 -4.186 24.970 1.00 91.44 147 LYS A CA 1
ATOM 1165 C C . LYS A 1 147 ? -7.109 -4.090 26.436 1.00 91.44 147 LYS A C 1
ATOM 1167 O O . LYS A 1 147 ? -7.523 -4.911 27.246 1.00 91.44 147 LYS A O 1
ATOM 1172 N N . ALA A 1 148 ? -6.279 -3.104 26.776 1.00 91.94 148 ALA A N 1
ATOM 1173 C CA . ALA A 1 148 ? -5.878 -2.868 28.161 1.00 91.94 148 ALA A CA 1
ATOM 1174 C C . ALA A 1 148 ? -7.060 -2.392 29.021 1.00 91.94 148 ALA A C 1
ATOM 1176 O O . ALA A 1 148 ? -7.257 -2.925 30.108 1.00 91.94 148 ALA A O 1
ATOM 1177 N N . LYS A 1 149 ? -7.877 -1.456 28.511 1.00 93.06 149 LYS A N 1
ATOM 1178 C CA . LYS A 1 149 ? -9.101 -0.996 29.188 1.00 93.06 149 LYS A CA 1
ATOM 1179 C C . LYS A 1 149 ? -10.100 -2.133 29.421 1.00 93.06 149 LYS A C 1
ATOM 1181 O O . LYS A 1 149 ? -10.633 -2.238 30.515 1.00 93.06 149 LYS A O 1
ATOM 1186 N N . LEU A 1 150 ? -10.314 -2.994 28.425 1.00 91.19 150 LEU A N 1
ATOM 1187 C CA . LEU A 1 150 ? -11.208 -4.150 28.538 1.00 91.19 150 LEU A CA 1
ATOM 1188 C C . LEU A 1 150 ? -10.749 -5.092 29.656 1.00 91.19 150 LEU A C 1
ATOM 1190 O O . LEU A 1 150 ? -11.550 -5.493 30.490 1.00 91.19 150 LEU A O 1
ATOM 1194 N N . LYS A 1 151 ? -9.446 -5.393 29.703 1.00 93.50 151 LYS A N 1
ATOM 1195 C CA . LYS A 1 151 ? -8.871 -6.245 30.747 1.00 93.50 151 LYS A CA 1
ATOM 1196 C C . LYS A 1 151 ? -9.055 -5.644 32.144 1.00 93.50 151 LYS A C 1
ATOM 1198 O O . LYS A 1 151 ? -9.317 -6.386 33.077 1.00 93.50 151 LYS A O 1
ATOM 1203 N N . GLN A 1 152 ? -8.921 -4.324 32.277 1.00 91.75 152 GLN A N 1
ATOM 1204 C CA . GLN A 1 152 ? -9.167 -3.641 33.547 1.00 91.75 152 GLN A CA 1
ATOM 1205 C C . GLN A 1 152 ? -10.650 -3.699 33.939 1.00 91.75 152 GLN A C 1
ATOM 1207 O O . GLN A 1 152 ? -10.974 -4.055 35.059 1.00 91.75 152 GLN A O 1
ATOM 1212 N N . GLN A 1 153 ? -11.568 -3.442 33.005 1.00 92.12 153 GLN A N 1
ATOM 1213 C CA . GLN A 1 153 ? -13.000 -3.569 33.296 1.00 92.12 153 GLN A CA 1
ATOM 1214 C C . GLN A 1 153 ? -13.404 -4.994 33.697 1.00 92.12 153 GLN A C 1
ATOM 1216 O O . GLN A 1 153 ? -14.368 -5.170 34.435 1.00 92.12 153 GLN A O 1
ATOM 1221 N N . GLU A 1 154 ? -12.710 -6.012 33.191 1.00 91.19 154 GLU A N 1
ATOM 1222 C CA . GLU A 1 154 ? -12.936 -7.403 33.584 1.00 91.19 154 GLU A CA 1
ATOM 1223 C C . GLU A 1 154 ? -12.474 -7.669 35.023 1.00 91.19 154 GLU A C 1
ATOM 1225 O O . GLU A 1 154 ? -13.188 -8.340 35.763 1.00 91.19 154 GLU A O 1
ATOM 1230 N N . THR A 1 155 ? -11.340 -7.098 35.449 1.00 92.94 155 THR A N 1
ATOM 1231 C CA . THR A 1 155 ? -10.896 -7.197 36.848 1.00 92.94 155 THR A CA 1
ATOM 1232 C C . THR A 1 155 ? -11.825 -6.446 37.789 1.00 92.94 155 THR A C 1
ATOM 1234 O O . THR A 1 155 ? -12.239 -7.012 38.794 1.00 92.94 155 THR A O 1
ATOM 1237 N N . ASP A 1 156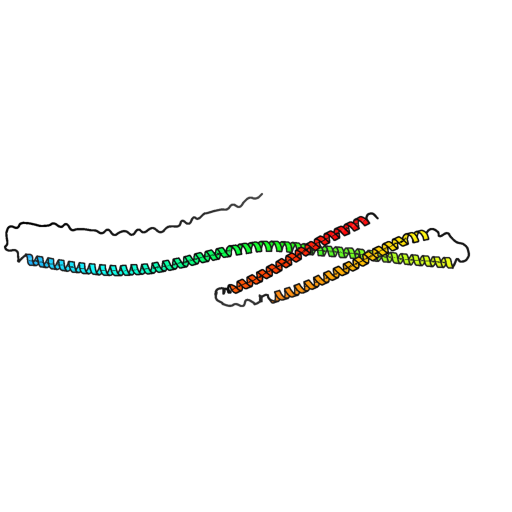 ? -12.222 -5.225 37.425 1.00 90.81 156 ASP A N 1
ATOM 1238 C CA . ASP A 1 156 ? -13.100 -4.393 38.253 1.00 90.81 156 ASP A CA 1
ATOM 1239 C C . ASP A 1 156 ? -14.463 -5.084 38.456 1.00 90.81 156 ASP A C 1
ATOM 1241 O O . ASP A 1 156 ? -14.978 -5.160 39.567 1.00 90.81 156 ASP A O 1
ATOM 1245 N N . ARG A 1 157 ? -15.019 -5.696 37.399 1.00 87.94 157 ARG A N 1
ATOM 1246 C CA . ARG A 1 157 ? -16.272 -6.464 37.497 1.00 87.94 157 ARG A CA 1
ATOM 1247 C C . ARG A 1 157 ? -16.167 -7.702 38.381 1.00 87.94 157 ARG A C 1
ATOM 1249 O O . ARG A 1 157 ? -17.169 -8.099 38.972 1.00 87.94 157 ARG A O 1
ATOM 1256 N N . GLU A 1 158 ? -15.009 -8.349 38.428 1.00 92.69 158 GLU A N 1
ATOM 1257 C CA . GLU A 1 158 ? -14.805 -9.519 39.284 1.00 92.69 158 GLU A CA 1
ATOM 1258 C C . GLU A 1 158 ? -14.660 -9.125 40.760 1.00 92.69 158 GLU A C 1
ATOM 1260 O O . GLU A 1 158 ? -15.180 -9.813 41.645 1.00 92.69 158 GLU A O 1
ATOM 1265 N N . GLU A 1 159 ? -14.027 -7.981 41.026 1.00 93.31 159 GLU A N 1
ATOM 1266 C CA . GLU A 1 159 ? -13.989 -7.366 42.356 1.00 93.31 159 GLU A CA 1
ATOM 1267 C C . GLU A 1 159 ? -15.401 -6.979 42.817 1.00 93.31 159 GLU A C 1
ATOM 1269 O O . GLU A 1 159 ? -15.828 -7.403 43.893 1.00 93.31 159 GLU A O 1
ATOM 1274 N N . ASP A 1 160 ? -16.172 -6.288 41.972 1.00 90.25 160 ASP A N 1
ATOM 1275 C CA . ASP A 1 160 ? -17.569 -5.944 42.258 1.00 90.25 160 ASP A CA 1
ATOM 1276 C C . ASP A 1 160 ? -18.414 -7.197 42.522 1.00 90.25 160 ASP A C 1
ATOM 1278 O O . ASP A 1 160 ? -19.171 -7.247 43.492 1.00 90.25 160 ASP A O 1
ATOM 1282 N N . ARG A 1 161 ? -18.278 -8.244 41.695 1.00 90.75 161 ARG A N 1
ATOM 1283 C CA . ARG A 1 161 ? -18.991 -9.519 41.883 1.00 90.75 161 ARG A CA 1
ATOM 1284 C C . ARG A 1 161 ? -18.702 -10.119 43.260 1.00 90.75 161 ARG A C 1
ATOM 1286 O O . ARG A 1 161 ? -19.628 -10.596 43.915 1.00 90.75 161 ARG A O 1
ATOM 1293 N N . SER A 1 162 ? -17.443 -10.078 43.694 1.00 92.38 162 SER A N 1
ATOM 1294 C CA . SER A 1 162 ? -17.025 -10.583 45.006 1.00 92.38 162 SER A CA 1
ATOM 1295 C C . SER A 1 162 ? -17.654 -9.771 46.142 1.00 92.38 162 SER A C 1
ATOM 1297 O O . SER A 1 162 ? -18.222 -10.352 47.067 1.00 92.38 162 SER A O 1
ATOM 1299 N N . LEU A 1 163 ? -17.652 -8.438 46.034 1.00 92.62 163 LEU A N 1
ATOM 1300 C CA . LEU A 1 163 ? -18.286 -7.546 47.012 1.00 92.62 163 LEU A CA 1
ATOM 1301 C C . LEU A 1 163 ? -19.802 -7.771 47.107 1.00 92.62 163 LEU A C 1
ATOM 1303 O O . LEU A 1 163 ? -20.350 -7.876 48.206 1.00 92.62 163 LEU A O 1
ATOM 1307 N N . TRP A 1 164 ? -20.490 -7.899 45.969 1.00 89.62 164 TRP A N 1
ATOM 1308 C CA . TRP A 1 164 ? -21.927 -8.184 45.937 1.00 89.62 164 TRP A CA 1
ATOM 1309 C C . TRP A 1 164 ? -22.265 -9.546 46.541 1.00 89.62 164 TRP A C 1
ATOM 1311 O O . TRP A 1 164 ? -23.301 -9.695 47.193 1.00 89.62 164 TRP A O 1
ATOM 1321 N N . GLN A 1 165 ? -21.392 -10.536 46.358 1.00 93.31 165 GLN A N 1
ATOM 1322 C CA . GLN A 1 165 ? -21.558 -11.847 46.968 1.00 93.31 165 GLN A CA 1
ATOM 1323 C C . GLN A 1 165 ? -21.421 -11.782 48.495 1.00 93.31 165 GLN A C 1
ATOM 1325 O O . GLN A 1 165 ? -22.296 -12.288 49.198 1.00 93.31 165 GLN A O 1
ATOM 1330 N N . GLU A 1 166 ? -20.387 -11.111 49.011 1.00 93.50 166 GLU A N 1
ATOM 1331 C CA . GLU A 1 166 ? -20.200 -10.906 50.455 1.00 93.50 166 GLU A CA 1
ATOM 1332 C C . GLU A 1 166 ? -21.381 -10.153 51.082 1.00 93.50 166 GLU A C 1
ATOM 1334 O O . GLU A 1 166 ? -21.895 -10.551 52.132 1.00 93.50 166 GLU A O 1
ATOM 1339 N N . TYR A 1 167 ? -21.862 -9.101 50.413 1.00 93.12 167 TYR A N 1
ATOM 1340 C CA . TYR A 1 167 ? -23.039 -8.353 50.848 1.00 93.12 167 TYR A CA 1
ATOM 1341 C C . TYR A 1 167 ? -24.298 -9.234 50.880 1.00 93.12 167 TYR A C 1
ATOM 1343 O O . TYR A 1 167 ? -25.034 -9.237 51.870 1.00 93.12 167 TYR A O 1
ATOM 1351 N N . GLY A 1 168 ? -24.527 -10.038 49.837 1.00 91.62 168 GLY A N 1
ATOM 1352 C CA . GLY A 1 168 ? -25.653 -10.969 49.772 1.00 91.62 168 GLY A CA 1
ATOM 1353 C C . GLY A 1 168 ? -25.612 -12.048 50.859 1.00 91.62 168 GLY A C 1
ATOM 1354 O O . GLY A 1 168 ? -26.648 -12.389 51.434 1.00 91.62 168 GLY A O 1
ATOM 1355 N N . ASP A 1 169 ? -24.427 -12.567 51.179 1.00 93.06 169 ASP A N 1
ATOM 1356 C CA . ASP A 1 169 ? -24.248 -13.548 52.250 1.00 93.06 169 ASP A CA 1
ATOM 1357 C C . ASP A 1 169 ? -24.457 -12.922 53.640 1.00 93.06 169 ASP A C 1
ATOM 1359 O O . ASP A 1 169 ? -25.114 -13.527 54.494 1.00 93.06 169 ASP A O 1
ATOM 1363 N N . SER A 1 170 ? -24.002 -11.681 53.850 1.00 94.06 170 SER A N 1
ATOM 1364 C CA . SER A 1 170 ? -24.276 -10.907 55.069 1.00 94.06 170 SER A CA 1
ATOM 1365 C C . SER A 1 170 ? -25.775 -10.658 55.266 1.00 94.06 170 SER A C 1
ATOM 1367 O O . SER A 1 170 ? -26.313 -10.901 56.350 1.00 94.06 170 SER A O 1
ATOM 1369 N N . LEU A 1 171 ? -26.481 -10.263 54.202 1.00 92.25 171 LEU A N 1
ATOM 1370 C CA . LEU A 1 171 ? -27.920 -10.012 54.249 1.00 92.25 171 LEU A CA 1
ATOM 1371 C C . LEU A 1 171 ? -28.710 -11.288 54.572 1.00 92.25 171 LEU A C 1
ATOM 1373 O O . LEU A 1 171 ? -29.621 -11.259 55.400 1.00 92.25 171 LEU A O 1
ATOM 1377 N N . LYS A 1 172 ? -28.336 -12.432 53.979 1.00 92.88 172 LYS A N 1
ATOM 1378 C CA . LYS A 1 172 ? -28.937 -13.738 54.309 1.00 92.88 172 LYS A CA 1
ATOM 1379 C C . LYS A 1 172 ? -28.722 -14.116 55.774 1.00 92.88 172 LYS A C 1
ATOM 1381 O O . LYS A 1 172 ? -29.640 -14.653 56.394 1.00 92.88 172 LYS A O 1
ATOM 1386 N N . ALA A 1 173 ? -27.534 -13.858 56.325 1.00 91.94 173 ALA A N 1
ATOM 1387 C CA . ALA A 1 173 ? -27.251 -14.111 57.735 1.00 91.94 173 ALA A CA 1
ATOM 1388 C C . ALA A 1 173 ? -28.138 -13.241 58.640 1.00 91.94 173 ALA A C 1
ATOM 1390 O O . ALA A 1 173 ? -28.823 -13.771 59.511 1.00 91.94 173 ALA A O 1
ATOM 1391 N N . HIS A 1 174 ? -28.227 -11.939 58.357 1.00 91.62 174 HIS A N 1
ATOM 1392 C CA . HIS A 1 174 ? -29.075 -11.019 59.116 1.00 91.62 174 HIS A CA 1
ATOM 1393 C C . HIS A 1 174 ? -30.568 -11.383 59.028 1.00 91.62 174 HIS A C 1
ATOM 1395 O O . HIS A 1 174 ? -31.283 -11.357 60.029 1.00 91.62 174 HIS A O 1
ATOM 1401 N N . ALA A 1 175 ? -31.051 -11.787 57.849 1.00 87.81 175 ALA A N 1
ATOM 1402 C CA . ALA A 1 175 ? -32.423 -12.261 57.671 1.00 87.81 175 ALA A CA 1
ATOM 1403 C C . ALA A 1 175 ? -32.709 -13.532 58.490 1.00 87.81 175 ALA A C 1
ATOM 1405 O O . ALA A 1 175 ? -33.786 -13.668 59.072 1.00 87.81 175 ALA A O 1
ATOM 1406 N N . LYS A 1 176 ? -31.741 -14.454 58.574 1.00 92.00 176 LYS A N 1
ATOM 1407 C CA . LYS A 1 176 ? -31.850 -15.660 59.404 1.00 92.00 176 LYS A CA 1
ATOM 1408 C C . LYS A 1 176 ? -31.898 -15.320 60.894 1.00 92.00 176 LYS A C 1
ATOM 1410 O O . LYS A 1 176 ? -32.715 -15.898 61.609 1.00 92.00 176 LYS A O 1
ATOM 1415 N N . ASP A 1 177 ? -31.072 -14.379 61.343 1.00 92.12 177 ASP A N 1
ATOM 1416 C CA . ASP A 1 177 ? -31.058 -13.917 62.734 1.00 92.12 177 ASP A CA 1
ATOM 1417 C C . ASP A 1 177 ? -32.379 -13.229 63.110 1.00 92.12 177 ASP A C 1
ATOM 1419 O O . ASP A 1 177 ? -32.951 -13.514 64.164 1.00 92.12 177 ASP A O 1
ATOM 1423 N N . LEU A 1 178 ? -32.925 -12.395 62.217 1.00 88.94 178 LEU A N 1
ATOM 1424 C CA . LEU A 1 178 ? -34.254 -11.798 62.379 1.00 88.94 178 LEU A CA 1
ATOM 1425 C C . LEU A 1 178 ? -35.358 -12.858 62.432 1.00 88.94 178 LEU A C 1
ATOM 1427 O O . LEU A 1 178 ? -36.214 -12.789 63.310 1.00 88.94 178 LEU A O 1
ATOM 1431 N N . SER A 1 179 ? -35.329 -13.855 61.543 1.00 88.25 179 SER A N 1
ATOM 1432 C CA . SER A 1 179 ? -36.293 -14.963 61.563 1.00 88.25 179 SER A CA 1
ATOM 1433 C C . SER A 1 179 ? -36.249 -15.711 62.894 1.00 88.25 179 SER A C 1
ATOM 1435 O O . SER A 1 179 ? -37.290 -15.921 63.507 1.00 88.25 179 SER A O 1
ATOM 1437 N N . ALA A 1 180 ? -35.052 -16.047 63.386 1.00 88.00 180 ALA A N 1
ATOM 1438 C CA . ALA A 1 180 ? -34.888 -16.705 64.680 1.00 88.00 180 ALA A CA 1
ATOM 1439 C C . ALA A 1 180 ? -35.382 -15.826 65.844 1.00 88.00 180 ALA A C 1
ATOM 1441 O O . ALA A 1 180 ? -35.960 -16.333 66.805 1.00 88.00 180 ALA A O 1
ATOM 1442 N N . SER A 1 181 ? -35.189 -14.506 65.758 1.00 90.00 181 SER A N 1
ATOM 1443 C CA . SER A 1 181 ? -35.702 -13.554 66.746 1.00 90.00 181 SER A CA 1
ATOM 1444 C C . SER A 1 181 ? -37.234 -13.478 66.741 1.00 90.00 181 SER A C 1
ATOM 1446 O O . SER A 1 181 ? -37.845 -13.459 67.810 1.00 90.00 181 SER A O 1
ATOM 1448 N N . ILE A 1 182 ? -37.863 -13.503 65.560 1.00 85.25 182 ILE A N 1
ATOM 1449 C CA . ILE A 1 182 ? -39.324 -13.557 65.404 1.00 85.25 182 ILE A CA 1
ATOM 1450 C C . ILE A 1 182 ? -39.878 -14.876 65.948 1.00 85.25 182 ILE A C 1
ATOM 1452 O O . ILE A 1 182 ? -40.861 -14.853 66.686 1.00 85.25 182 ILE A O 1
ATOM 1456 N N . ASP A 1 183 ? -39.248 -16.008 65.633 1.00 86.81 183 ASP A N 1
ATOM 1457 C CA . ASP A 1 183 ? -39.656 -17.319 66.148 1.00 86.81 183 ASP A CA 1
ATOM 1458 C C . ASP A 1 183 ? -39.595 -17.344 67.681 1.00 86.81 183 ASP A C 1
ATOM 1460 O O . ASP A 1 183 ? -40.573 -17.708 68.334 1.00 86.81 183 ASP A O 1
ATOM 1464 N N . ALA A 1 184 ? -38.507 -16.841 68.272 1.00 85.56 184 ALA A N 1
ATOM 1465 C CA . ALA A 1 184 ? -38.374 -16.716 69.722 1.00 85.56 184 ALA A CA 1
ATOM 1466 C C . ALA A 1 184 ? -39.426 -15.771 70.338 1.00 85.56 184 ALA A C 1
ATOM 1468 O O . ALA A 1 184 ? -39.966 -16.053 71.410 1.00 85.56 184 ALA A O 1
ATOM 1469 N N . ALA A 1 185 ? -39.749 -14.656 69.675 1.00 81.31 185 ALA A N 1
ATOM 1470 C CA . ALA A 1 185 ? -40.798 -13.739 70.120 1.00 81.31 185 ALA A CA 1
ATOM 1471 C C . ALA A 1 185 ? -42.195 -14.380 70.040 1.00 81.31 185 ALA A C 1
ATOM 1473 O O . ALA A 1 185 ? -43.003 -14.209 70.954 1.00 81.31 185 ALA A O 1
ATOM 1474 N N . ASN A 1 186 ? -42.469 -15.161 68.992 1.00 79.31 186 ASN A N 1
ATOM 1475 C CA . ASN A 1 186 ? -43.708 -15.922 68.839 1.00 79.31 186 ASN A CA 1
ATOM 1476 C C . ASN A 1 186 ? -43.839 -17.016 69.907 1.00 79.31 186 ASN A C 1
ATOM 1478 O O . ASN A 1 186 ? -44.915 -17.182 70.482 1.00 79.31 186 ASN A O 1
ATOM 1482 N N . GLU A 1 187 ? -42.756 -17.730 70.224 1.00 82.44 187 GLU A N 1
ATOM 1483 C CA . GLU A 1 187 ? -42.727 -18.700 71.323 1.00 82.44 187 GLU A CA 1
ATOM 1484 C C . GLU A 1 187 ? -42.994 -18.028 72.675 1.00 82.44 187 GLU A C 1
ATOM 1486 O O . GLU A 1 187 ? -43.802 -18.526 73.462 1.00 82.44 187 GLU A O 1
ATOM 1491 N N . GLN A 1 188 ? -42.385 -16.865 72.934 1.00 80.38 188 GLN A N 1
ATOM 1492 C CA . GLN A 1 188 ? -42.658 -16.081 74.142 1.00 80.38 188 GLN A CA 1
ATOM 1493 C C . GLN A 1 188 ? -44.109 -15.593 74.208 1.00 80.38 188 GLN A C 1
ATOM 1495 O O . GLN A 1 188 ? -44.727 -15.677 75.269 1.00 80.38 188 GLN A O 1
ATOM 1500 N N . ALA A 1 189 ? -44.671 -15.114 73.096 1.00 73.12 189 ALA A N 1
ATOM 1501 C CA . ALA A 1 189 ? -46.069 -14.698 73.023 1.00 73.12 189 ALA A CA 1
ATOM 1502 C C . ALA A 1 189 ? -47.018 -15.879 73.278 1.00 73.12 189 ALA A C 1
ATOM 1504 O O . ALA A 1 189 ? -47.951 -15.761 74.067 1.00 73.12 189 ALA A O 1
ATOM 1505 N N . SER A 1 190 ? -46.732 -17.049 72.700 1.00 71.94 190 SER A N 1
ATOM 1506 C CA . SER A 1 190 ? -47.516 -18.266 72.930 1.00 71.94 190 SER A CA 1
ATOM 1507 C C . SER A 1 190 ? -47.414 -18.753 74.381 1.00 71.94 190 SER A C 1
ATOM 1509 O O . SER A 1 190 ? -48.421 -19.129 74.983 1.00 71.94 190 SER A O 1
ATOM 1511 N N . ALA A 1 191 ? -46.225 -18.682 74.988 1.00 70.25 191 ALA A N 1
ATOM 1512 C CA . ALA A 1 191 ? -46.025 -18.979 76.404 1.00 70.25 191 ALA A CA 1
ATOM 1513 C C . ALA A 1 191 ? -46.768 -17.984 77.315 1.00 70.25 191 ALA A C 1
ATOM 1515 O O . ALA A 1 191 ? -47.321 -18.381 78.342 1.00 70.25 191 ALA A O 1
ATOM 1516 N N . PHE A 1 192 ? -46.833 -16.707 76.931 1.00 68.06 192 PHE A N 1
ATOM 1517 C CA . PHE A 1 192 ? -47.605 -15.685 77.636 1.00 68.06 192 PHE A CA 1
ATOM 1518 C C . PHE A 1 192 ? -49.119 -15.916 77.517 1.00 68.06 192 PHE A C 1
ATOM 1520 O O . PHE A 1 192 ? -49.829 -15.829 78.518 1.00 68.06 192 PHE A O 1
ATOM 1527 N N . ASP A 1 193 ? -49.621 -16.282 76.338 1.00 65.75 193 ASP A N 1
ATOM 1528 C CA . ASP A 1 193 ? -51.033 -16.620 76.134 1.00 65.75 193 ASP A CA 1
ATOM 1529 C C . ASP A 1 193 ? -51.434 -17.900 76.881 1.00 65.75 193 ASP A C 1
ATOM 1531 O O . ASP A 1 193 ? -52.510 -17.957 77.480 1.00 65.75 193 ASP A O 1
ATOM 1535 N N . GLN A 1 194 ? -50.553 -18.905 76.945 1.00 62.34 194 GLN A N 1
ATOM 1536 C CA . GLN A 1 194 ? -50.751 -20.075 77.807 1.00 62.34 194 GLN A CA 1
ATOM 1537 C C . GLN A 1 194 ? -50.742 -19.693 79.293 1.00 62.34 194 GLN A C 1
ATOM 1539 O O . GLN A 1 194 ? -51.611 -20.140 80.047 1.00 62.34 194 GLN A O 1
ATOM 1544 N N . ALA A 1 195 ? -49.830 -18.818 79.726 1.00 60.25 195 ALA A N 1
ATOM 1545 C CA . ALA A 1 195 ? -49.813 -18.304 81.095 1.00 60.25 195 ALA A CA 1
ATOM 1546 C C . ALA A 1 195 ? -51.111 -17.543 81.435 1.00 60.25 195 ALA A C 1
ATOM 1548 O O . ALA A 1 195 ? -51.682 -17.765 82.502 1.00 60.25 195 ALA A O 1
ATOM 1549 N N . ASN A 1 196 ? -51.648 -16.744 80.507 1.00 51.81 196 ASN A N 1
ATOM 1550 C CA . ASN A 1 196 ? -52.946 -16.073 80.647 1.00 51.81 196 ASN A CA 1
ATOM 1551 C C . ASN A 1 196 ? -54.136 -17.048 80.628 1.00 51.81 196 ASN A C 1
ATOM 1553 O O . ASN A 1 196 ? -55.083 -16.868 81.392 1.00 51.81 196 ASN A O 1
ATOM 1557 N N . SER A 1 197 ? -54.090 -18.114 79.822 1.00 51.41 197 SER A N 1
ATOM 1558 C CA . SER A 1 197 ? -55.096 -19.188 79.824 1.00 51.41 197 SER A CA 1
ATOM 1559 C C . SER A 1 197 ? -55.122 -19.947 81.154 1.00 51.41 197 SER A C 1
ATOM 1561 O O . SER A 1 197 ? -56.180 -20.395 81.596 1.00 51.41 197 SER A O 1
ATOM 1563 N N . THR A 1 198 ? -53.970 -20.077 81.815 1.00 48.94 198 THR A N 1
ATOM 1564 C CA . THR A 1 198 ? -53.868 -20.679 83.155 1.00 48.94 198 THR A CA 1
ATOM 1565 C C . THR A 1 198 ? -54.275 -19.694 84.263 1.00 48.94 198 THR A C 1
ATOM 1567 O O . THR A 1 198 ? -54.504 -20.103 85.398 1.00 48.94 198 THR A O 1
ATOM 1570 N N . PHE A 1 199 ? -54.423 -18.404 83.936 1.00 41.66 199 PHE A N 1
ATOM 1571 C CA . PHE A 1 199 ? -54.753 -17.312 84.853 1.00 41.66 199 PHE A CA 1
ATOM 1572 C C . PHE A 1 199 ? -56.180 -16.772 84.641 1.00 41.66 199 PHE A C 1
ATOM 1574 O O . PHE A 1 199 ? -56.450 -15.587 84.807 1.00 41.66 199 PHE A O 1
ATOM 1581 N N . ASN A 1 200 ? -57.148 -17.642 84.338 1.00 42.62 200 ASN A N 1
ATOM 1582 C CA . ASN A 1 200 ? -58.569 -17.318 84.514 1.00 42.62 200 ASN A CA 1
ATOM 1583 C C . ASN A 1 200 ? -59.046 -17.686 85.930 1.00 42.62 200 ASN A C 1
ATOM 1585 O O . ASN A 1 200 ? -59.959 -18.482 86.131 1.00 42.62 200 ASN A O 1
ATOM 1589 N N . SER A 1 201 ? -58.429 -17.042 86.925 1.00 40.12 201 SER A N 1
ATOM 1590 C CA . SER A 1 201 ? -59.051 -16.732 88.215 1.00 40.12 201 SER A CA 1
ATOM 1591 C C . SER A 1 201 ? -58.432 -15.452 88.805 1.00 40.12 201 SER A C 1
ATOM 1593 O O . SER A 1 201 ? -57.542 -15.515 89.646 1.00 40.12 201 SER A O 1
ATOM 1595 N N . GLY A 1 202 ? -58.933 -14.284 88.383 1.00 36.47 202 GLY A N 1
ATOM 1596 C CA . GLY A 1 202 ? -58.882 -13.044 89.177 1.00 36.47 202 GLY A CA 1
ATOM 1597 C C . GLY A 1 202 ? -57.816 -11.983 88.836 1.00 36.47 202 GLY A C 1
ATOM 1598 O O . GLY A 1 202 ? -56.717 -12.012 89.368 1.00 36.47 202 GLY A O 1
ATOM 1599 N N . GLN A 1 203 ? -58.264 -10.946 88.108 1.00 34.94 203 GLN A N 1
ATOM 1600 C CA . GLN A 1 203 ? -57.734 -9.565 87.970 1.00 34.94 203 GLN A CA 1
ATOM 1601 C C . GLN A 1 203 ? -56.408 -9.287 87.207 1.00 34.94 203 GLN A C 1
ATOM 1603 O O . GLN A 1 203 ? -55.485 -10.089 87.234 1.00 34.94 203 G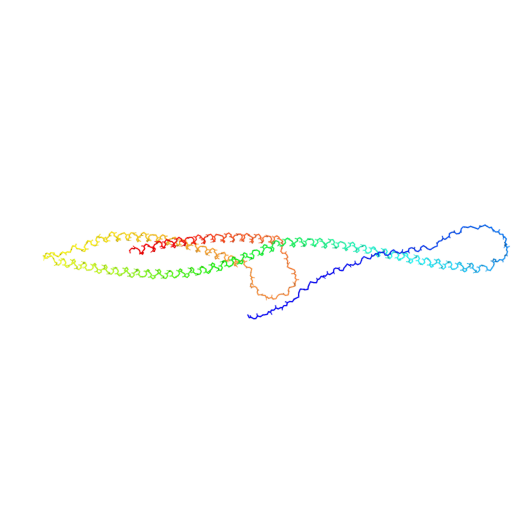LN A O 1
ATOM 1608 N N . PRO A 1 204 ? -56.300 -8.121 86.514 1.00 47.25 204 PRO A N 1
ATOM 1609 C CA . PRO A 1 204 ? -55.332 -7.907 85.433 1.00 47.25 204 PRO A CA 1
ATOM 1610 C C . PRO A 1 204 ? -54.060 -7.161 85.879 1.00 47.25 204 PRO A C 1
ATOM 1612 O O . PRO A 1 204 ? -54.142 -6.294 86.755 1.00 47.25 204 PRO A O 1
ATOM 1615 N N . PRO A 1 205 ? -52.916 -7.328 85.184 1.00 42.84 205 PRO A N 1
ATOM 1616 C CA . PRO A 1 205 ? -51.882 -6.310 85.147 1.00 42.84 205 PRO A CA 1
ATOM 1617 C C . PRO A 1 205 ? -52.016 -5.439 83.888 1.00 42.84 205 PRO A C 1
ATOM 1619 O O . PRO A 1 205 ? -52.269 -5.897 82.776 1.00 42.84 205 PRO A O 1
ATOM 1622 N N . ARG A 1 206 ? -51.840 -4.131 84.085 1.00 49.72 206 ARG A N 1
ATOM 1623 C CA . ARG A 1 206 ? -51.719 -3.110 83.037 1.00 49.72 206 ARG A CA 1
ATOM 1624 C C . ARG A 1 206 ? -50.609 -3.479 82.038 1.00 49.72 206 ARG A C 1
ATOM 1626 O O . ARG A 1 206 ? -49.441 -3.258 82.333 1.00 49.72 206 ARG A O 1
ATOM 1633 N N . ALA A 1 207 ? -50.971 -3.894 80.830 1.00 42.19 207 ALA A N 1
ATOM 1634 C CA . ALA A 1 207 ? -50.094 -3.859 79.659 1.00 42.19 207 ALA A CA 1
ATOM 1635 C C . ALA A 1 207 ? -50.686 -2.863 78.653 1.00 42.19 207 ALA A C 1
ATOM 1637 O O . ALA A 1 207 ? -51.490 -3.225 77.802 1.00 42.19 207 ALA A O 1
ATOM 1638 N N . ARG A 1 208 ? -50.385 -1.567 78.817 1.00 42.84 208 ARG A N 1
ATOM 1639 C CA . ARG A 1 208 ? -50.955 -0.503 77.964 1.00 42.84 208 ARG A CA 1
ATOM 1640 C C . ARG A 1 208 ? -49.939 0.217 77.075 1.00 42.84 208 ARG A C 1
ATOM 1642 O O . ARG A 1 208 ? -50.349 1.110 76.349 1.00 42.84 208 ARG A O 1
ATOM 1649 N N . ASN A 1 209 ? -48.664 -0.182 77.080 1.00 44.53 209 ASN A N 1
ATOM 1650 C CA . ASN A 1 209 ? -47.613 0.577 76.387 1.00 44.53 209 ASN A CA 1
ATOM 1651 C C . ASN A 1 209 ? -46.846 -0.175 75.288 1.00 44.53 209 ASN A C 1
ATOM 1653 O O . ASN A 1 209 ? -46.141 0.481 74.544 1.00 44.53 209 ASN A O 1
ATOM 1657 N N . THR A 1 210 ? -46.995 -1.490 75.106 1.00 47.31 210 THR A N 1
ATOM 1658 C CA . THR A 1 210 ? -46.271 -2.223 74.040 1.00 47.31 210 THR A CA 1
ATOM 1659 C C . THR A 1 210 ? -47.073 -2.373 72.745 1.00 47.31 210 THR A C 1
ATOM 1661 O O . THR A 1 210 ? -46.503 -2.374 71.661 1.00 47.31 210 THR A O 1
ATOM 1664 N N . ALA A 1 211 ? -48.406 -2.420 72.823 1.00 44.12 211 ALA A N 1
ATOM 1665 C CA . ALA A 1 211 ? -49.260 -2.538 71.637 1.00 44.12 211 ALA A CA 1
ATOM 1666 C C . ALA A 1 211 ? -49.299 -1.257 70.779 1.00 44.12 211 ALA A C 1
ATOM 1668 O O . ALA A 1 211 ? -49.607 -1.326 69.596 1.00 44.12 211 ALA A O 1
ATOM 1669 N N . ILE A 1 212 ? -48.982 -0.088 71.348 1.00 46.28 212 ILE A N 1
ATOM 1670 C CA . ILE A 1 212 ? -49.006 1.193 70.620 1.00 46.28 212 ILE A CA 1
ATOM 1671 C C . ILE A 1 212 ? -47.761 1.352 69.727 1.00 46.28 212 ILE A C 1
ATOM 1673 O O . ILE A 1 212 ? -47.871 1.920 68.641 1.00 46.28 212 ILE A O 1
ATOM 1677 N N . ASP A 1 213 ? -46.617 0.784 70.116 1.00 48.31 213 ASP A N 1
ATOM 1678 C CA . ASP A 1 213 ? -45.381 0.841 69.320 1.00 48.31 213 ASP A CA 1
ATOM 1679 C C . ASP A 1 213 ? -45.385 -0.167 68.150 1.00 48.31 213 ASP A C 1
ATOM 1681 O O . ASP A 1 213 ? -44.849 0.115 67.080 1.00 48.31 213 ASP A O 1
ATOM 1685 N N . LEU A 1 214 ? -46.101 -1.291 68.289 1.00 43.72 214 LEU A N 1
ATOM 1686 C CA . LEU A 1 214 ? -46.336 -2.276 67.216 1.00 43.72 214 LEU A CA 1
ATOM 1687 C C . LEU A 1 214 ? -47.257 -1.765 66.093 1.00 43.72 214 LEU A C 1
ATOM 1689 O O . LEU A 1 214 ? -47.150 -2.195 64.949 1.00 43.72 214 LEU A O 1
ATOM 1693 N N . TRP A 1 215 ? -48.173 -0.842 66.398 1.00 42.78 215 TRP A N 1
ATOM 1694 C CA . TRP A 1 215 ? -49.111 -0.296 65.404 1.00 42.78 215 TRP A CA 1
ATOM 1695 C C . TRP A 1 215 ? -48.562 0.936 64.679 1.00 42.78 215 TRP A C 1
ATOM 1697 O O . TRP A 1 215 ? -49.044 1.263 63.597 1.00 42.78 215 TRP A O 1
ATOM 1707 N N . LYS A 1 216 ? -47.545 1.601 65.245 1.00 46.53 216 LYS A N 1
ATOM 1708 C CA . LYS A 1 216 ? -46.800 2.672 64.565 1.00 46.53 216 LYS A CA 1
ATOM 1709 C C . LYS A 1 216 ? -45.762 2.144 63.577 1.00 46.53 216 LYS A C 1
ATOM 1711 O O . LYS A 1 216 ? -45.556 2.788 62.565 1.00 46.53 216 LYS A O 1
ATOM 1716 N N . THR A 1 217 ? -45.196 0.969 63.838 1.00 51.72 217 THR A N 1
ATOM 1717 C CA . THR A 1 217 ? -44.201 0.304 62.978 1.00 51.72 217 THR A CA 1
ATOM 1718 C C . THR A 1 217 ? -44.826 -0.454 61.799 1.00 51.72 217 THR A C 1
ATOM 1720 O O . THR A 1 217 ? -44.188 -0.624 60.767 1.00 51.72 217 THR A O 1
ATOM 1723 N N . ALA A 1 218 ? -46.095 -0.868 61.890 1.00 55.88 218 ALA A N 1
ATOM 1724 C CA . ALA A 1 218 ? -46.772 -1.612 60.822 1.00 55.88 218 ALA A CA 1
ATOM 1725 C C . ALA A 1 218 ? -46.896 -0.870 59.462 1.00 55.88 218 ALA A C 1
ATOM 1727 O O . ALA A 1 218 ? -46.692 -1.511 58.431 1.00 55.88 218 ALA A O 1
ATOM 1728 N N . PRO A 1 219 ? -47.205 0.443 59.392 1.00 59.72 219 PRO A N 1
ATOM 1729 C CA . PRO A 1 219 ? -47.270 1.181 58.127 1.00 59.72 219 PRO A CA 1
ATOM 1730 C C . PRO A 1 219 ? -45.892 1.422 57.502 1.00 59.72 219 PRO A C 1
ATOM 1732 O O . PRO A 1 219 ? -45.764 1.386 56.282 1.00 59.72 219 PRO A O 1
ATOM 1735 N N . GLU A 1 220 ? -44.873 1.656 58.329 1.00 62.31 220 GLU A N 1
ATOM 1736 C CA . GLU A 1 220 ? -43.490 1.876 57.890 1.00 62.31 220 GLU A CA 1
ATOM 1737 C C . GLU A 1 220 ? -42.893 0.584 57.323 1.00 62.31 220 GLU A C 1
ATOM 1739 O O . GLU A 1 220 ? -42.378 0.595 56.210 1.00 62.31 220 GLU A O 1
ATOM 1744 N N . VAL A 1 221 ? -43.120 -0.556 57.983 1.00 64.31 221 VAL A N 1
ATOM 1745 C CA . VAL A 1 221 ? -42.730 -1.878 57.463 1.00 64.31 221 VAL A CA 1
ATOM 1746 C C . VAL A 1 221 ? -43.474 -2.220 56.167 1.00 64.31 221 VAL A C 1
ATOM 1748 O O . VAL A 1 221 ? -42.882 -2.759 55.239 1.00 64.31 221 VAL A O 1
ATOM 1751 N N . LEU A 1 222 ? -44.766 -1.889 56.047 1.00 68.12 222 LEU A N 1
ATOM 1752 C CA . LEU A 1 222 ? -45.508 -2.095 54.793 1.00 68.12 222 LEU A CA 1
ATOM 1753 C C . LEU A 1 222 ? -44.985 -1.215 53.648 1.00 68.12 222 LEU A C 1
ATOM 1755 O O . LEU A 1 222 ? -44.972 -1.667 52.503 1.00 68.12 222 LEU A O 1
ATOM 1759 N N . LYS A 1 223 ? -44.543 0.011 53.953 1.00 74.31 223 LYS A N 1
ATOM 1760 C CA . LYS A 1 223 ? -43.916 0.917 52.985 1.00 74.31 223 LYS A CA 1
ATOM 1761 C C . LYS A 1 223 ? -42.562 0.376 52.529 1.00 74.31 223 LYS A C 1
ATOM 1763 O O . LYS A 1 223 ? -42.353 0.238 51.328 1.00 74.31 223 LYS A O 1
ATOM 1768 N N . GLU A 1 224 ? -41.705 -0.033 53.457 1.00 71.31 224 GLU A N 1
ATOM 1769 C CA . GLU A 1 224 ? -40.409 -0.647 53.143 1.00 71.31 224 GLU A CA 1
ATOM 1770 C C . GLU A 1 224 ? -40.570 -1.947 52.340 1.00 71.31 224 GLU A C 1
ATOM 1772 O O . GLU A 1 224 ? -39.873 -2.158 51.352 1.00 71.31 224 GLU A O 1
ATOM 1777 N N . LEU A 1 225 ? -41.549 -2.793 52.680 1.00 68.94 225 LEU A N 1
ATOM 1778 C CA . LEU A 1 225 ? -41.861 -3.999 51.904 1.00 68.94 225 LEU A CA 1
ATOM 1779 C C . LEU A 1 225 ? -42.379 -3.682 50.492 1.00 68.94 225 LEU A C 1
ATOM 1781 O O . LEU A 1 225 ? -42.141 -4.466 49.573 1.00 68.94 225 LEU A O 1
ATOM 1785 N N . SER A 1 226 ? -43.086 -2.562 50.304 1.00 70.12 226 SER A N 1
ATOM 1786 C CA . SER A 1 226 ? -43.522 -2.118 48.975 1.00 70.12 226 SER A CA 1
ATOM 1787 C C . SER A 1 226 ? -42.369 -1.565 48.135 1.00 70.12 226 SER A C 1
ATOM 1789 O O . SER A 1 226 ? -42.259 -1.923 46.967 1.00 70.12 226 SER A O 1
ATOM 1791 N N . GLU A 1 227 ? -41.460 -0.801 48.743 1.00 75.94 227 GLU A N 1
ATOM 1792 C CA . GLU A 1 227 ? -40.260 -0.277 48.080 1.00 75.94 227 GLU A CA 1
ATOM 1793 C C . GLU A 1 227 ? -39.293 -1.416 47.711 1.00 75.94 227 GLU A C 1
ATOM 1795 O O . GLU A 1 227 ? -38.775 -1.454 46.597 1.00 75.94 227 GLU A O 1
ATOM 1800 N N . LEU A 1 228 ? -39.124 -2.415 48.587 1.00 69.94 228 LEU A N 1
ATOM 1801 C CA . LEU A 1 228 ? -38.351 -3.628 48.293 1.00 69.94 228 LEU A CA 1
ATOM 1802 C C . LEU A 1 228 ? -38.969 -4.467 47.171 1.00 69.94 228 LEU A C 1
ATOM 1804 O O . LEU A 1 228 ? -38.237 -5.090 46.403 1.00 69.94 228 LEU A O 1
ATOM 1808 N N . ARG A 1 229 ? -40.301 -4.494 47.057 1.00 76.06 229 ARG A N 1
ATOM 1809 C CA . ARG A 1 229 ? -40.975 -5.181 45.950 1.00 76.06 229 ARG A CA 1
ATOM 1810 C C . ARG A 1 229 ? -40.742 -4.458 44.623 1.00 76.06 229 ARG A C 1
ATOM 1812 O O . ARG A 1 229 ? -40.408 -5.125 43.654 1.00 76.06 229 ARG A O 1
ATOM 1819 N N . GLU A 1 230 ? -40.856 -3.131 44.585 1.00 79.00 230 GLU A N 1
ATOM 1820 C CA . GLU A 1 230 ? -40.563 -2.349 43.373 1.00 79.00 230 GLU A CA 1
ATOM 1821 C C . GLU A 1 230 ? -39.093 -2.482 42.946 1.00 79.00 230 GLU A C 1
ATOM 1823 O O . GLU A 1 230 ? -38.811 -2.679 41.767 1.00 79.00 230 GLU A O 1
ATOM 1828 N N . LEU A 1 231 ? -38.158 -2.463 43.902 1.00 77.94 231 LEU A N 1
ATOM 1829 C CA . LEU A 1 231 ? -36.739 -2.725 43.643 1.00 77.94 231 LEU A CA 1
ATOM 1830 C C . LEU A 1 231 ? -36.494 -4.147 43.121 1.00 77.94 231 LEU A C 1
ATOM 1832 O O . LEU A 1 231 ? -35.688 -4.330 42.214 1.00 77.94 231 LEU A O 1
ATOM 1836 N N . SER A 1 232 ? -37.195 -5.148 43.662 1.00 75.06 232 SER A N 1
ATOM 1837 C CA . SER A 1 232 ? -37.118 -6.529 43.174 1.00 75.06 232 SER A CA 1
ATOM 1838 C C . SER A 1 232 ? -37.608 -6.645 41.730 1.00 75.06 232 SER A C 1
ATOM 1840 O O . SER A 1 232 ? -36.933 -7.269 40.914 1.00 75.06 232 SER A O 1
ATOM 1842 N N . ASP A 1 233 ? -38.744 -6.023 41.405 1.00 79.69 233 ASP A N 1
ATOM 1843 C CA . ASP A 1 233 ? -39.319 -6.043 40.056 1.00 79.69 233 ASP A CA 1
ATOM 1844 C C . ASP A 1 233 ? -38.399 -5.325 39.044 1.00 79.69 233 ASP A C 1
ATOM 1846 O O . ASP A 1 233 ? -38.208 -5.795 37.919 1.00 79.69 233 ASP A O 1
ATOM 1850 N N . GLU A 1 234 ? -37.768 -4.220 39.452 1.00 82.56 234 GLU A N 1
ATOM 1851 C CA . GLU A 1 234 ? -36.781 -3.492 38.646 1.00 82.56 234 GLU A CA 1
ATOM 1852 C C . GLU A 1 234 ? -35.492 -4.311 38.443 1.00 82.56 234 GLU A C 1
ATOM 1854 O O . GLU A 1 234 ? -34.975 -4.392 37.326 1.00 82.56 234 GLU A O 1
ATOM 1859 N N . CYS A 1 235 ? -34.994 -4.996 39.480 1.00 75.31 235 CYS A N 1
ATOM 1860 C CA . CYS A 1 235 ? -33.861 -5.915 39.350 1.00 75.31 235 CYS A CA 1
ATOM 1861 C C . CYS A 1 235 ? -34.166 -7.065 38.381 1.00 75.31 235 CYS A C 1
ATOM 1863 O O . CYS A 1 235 ? -33.332 -7.384 37.531 1.00 75.31 235 CYS A O 1
ATOM 1865 N N . ASP A 1 236 ? -35.359 -7.657 38.449 1.00 83.31 236 ASP A N 1
ATOM 1866 C CA . ASP A 1 236 ? -35.774 -8.718 37.528 1.00 83.31 236 ASP A CA 1
ATOM 1867 C C . ASP A 1 236 ? -35.875 -8.208 36.080 1.00 83.31 236 ASP A C 1
ATOM 1869 O O . ASP A 1 236 ? -35.423 -8.876 35.137 1.00 83.31 236 ASP A O 1
ATOM 1873 N N . ALA A 1 237 ? -36.389 -6.991 35.877 1.00 78.19 237 ALA A N 1
ATOM 1874 C CA . ALA A 1 237 ? -36.413 -6.348 34.565 1.00 78.19 237 ALA A CA 1
ATOM 1875 C C . ALA A 1 237 ? -34.992 -6.135 34.013 1.00 78.19 237 ALA A C 1
ATOM 1877 O O . ALA A 1 237 ? -34.711 -6.478 32.858 1.00 78.19 237 ALA A O 1
ATOM 1878 N N . GLN A 1 238 ? -34.066 -5.652 34.845 1.00 76.31 238 GLN A N 1
ATOM 1879 C CA . GLN A 1 238 ? -32.668 -5.438 34.464 1.00 76.31 238 GLN A CA 1
ATOM 1880 C C . GLN A 1 238 ? -31.928 -6.749 34.173 1.00 76.31 238 GLN A C 1
ATOM 1882 O O . GLN A 1 238 ? -31.215 -6.837 33.169 1.00 76.31 238 GLN A O 1
ATOM 1887 N N . ILE A 1 239 ? -32.149 -7.799 34.970 1.00 82.19 239 ILE A N 1
ATOM 1888 C CA . ILE A 1 239 ? -31.626 -9.150 34.709 1.00 82.19 239 ILE A CA 1
ATOM 1889 C C . ILE A 1 239 ? -32.125 -9.659 33.353 1.00 82.19 239 ILE A C 1
ATOM 1891 O O . ILE A 1 239 ? -31.363 -10.242 32.578 1.00 82.19 239 ILE A O 1
ATOM 1895 N N . THR A 1 240 ? -33.390 -9.401 33.019 1.00 85.19 240 THR A N 1
ATOM 1896 C CA . THR A 1 240 ? -33.973 -9.802 31.732 1.00 85.19 240 THR A CA 1
ATOM 1897 C C . THR A 1 240 ? -33.302 -9.081 30.556 1.00 85.19 240 THR A C 1
ATOM 1899 O O . THR A 1 240 ? -32.981 -9.709 29.541 1.00 85.19 240 THR A O 1
ATOM 1902 N N . VAL A 1 241 ? -33.032 -7.779 30.691 1.00 82.75 241 VAL A N 1
ATOM 1903 C CA . VAL A 1 241 ? -32.315 -6.984 29.678 1.00 82.75 241 VAL A CA 1
ATOM 1904 C C . VAL A 1 241 ? -30.866 -7.454 29.523 1.00 82.75 241 VAL A C 1
ATOM 1906 O O . VAL A 1 241 ? -30.405 -7.645 28.394 1.00 82.75 241 VAL A O 1
ATOM 1909 N N . LEU A 1 242 ? -30.165 -7.710 30.632 1.00 78.31 242 LEU A N 1
ATOM 1910 C CA . LEU A 1 242 ? -28.792 -8.221 30.630 1.00 78.31 242 LEU A CA 1
ATOM 1911 C C . LEU A 1 242 ? -28.696 -9.587 29.953 1.00 78.31 242 LEU A C 1
ATOM 1913 O O . LEU A 1 242 ? -27.868 -9.763 29.062 1.00 78.31 242 LEU A O 1
ATOM 1917 N N . ASN A 1 243 ? -29.581 -10.524 30.296 1.00 83.44 243 ASN A N 1
ATOM 1918 C CA . ASN A 1 243 ? -29.624 -11.841 29.663 1.00 83.44 243 ASN A CA 1
ATOM 1919 C C . ASN A 1 243 ? -29.866 -11.738 28.154 1.00 83.44 243 ASN A C 1
ATOM 1921 O O . ASN A 1 243 ? -29.213 -12.426 27.370 1.00 83.44 243 ASN A O 1
ATOM 1925 N N . ARG A 1 244 ? -30.753 -10.834 27.723 1.00 83.81 244 ARG A N 1
ATOM 1926 C CA . ARG A 1 244 ? -30.992 -10.595 26.296 1.00 83.81 244 ARG A CA 1
ATOM 1927 C C . ARG A 1 244 ? -29.763 -10.024 25.594 1.00 83.81 244 ARG A C 1
ATOM 1929 O O . ARG A 1 244 ? -29.445 -10.458 24.490 1.00 83.81 244 ARG A O 1
ATOM 1936 N N . SER A 1 245 ? -29.063 -9.083 26.226 1.00 81.75 245 SER A N 1
ATOM 1937 C CA . SER A 1 245 ? -27.813 -8.537 25.693 1.00 81.75 245 SER A CA 1
ATOM 1938 C C . SER A 1 245 ? -26.723 -9.606 25.596 1.00 81.75 245 SER A C 1
ATOM 1940 O O . SER A 1 245 ? -25.981 -9.627 24.620 1.00 81.75 245 SER A O 1
ATOM 1942 N N . LEU A 1 246 ? -26.637 -10.506 26.576 1.00 82.69 246 LEU A N 1
ATOM 1943 C CA . LEU A 1 246 ? -25.652 -11.587 26.607 1.00 82.69 246 LEU A CA 1
ATOM 1944 C C . LEU A 1 246 ? -25.922 -12.620 25.500 1.00 82.69 246 LEU A C 1
ATOM 1946 O O . LEU A 1 246 ? -24.990 -13.038 24.818 1.00 82.69 246 LEU A O 1
ATOM 1950 N N . CYS A 1 247 ? -27.192 -12.955 25.239 1.00 82.94 247 CYS A N 1
ATOM 1951 C CA . CYS A 1 247 ? -27.570 -13.791 24.093 1.00 82.94 247 CYS A CA 1
ATOM 1952 C C . CYS A 1 247 ? -27.143 -13.174 22.754 1.00 82.94 247 CYS A C 1
ATOM 1954 O O . CYS A 1 247 ? -26.546 -13.871 21.941 1.00 82.94 247 CYS A O 1
ATOM 1956 N N . LEU A 1 248 ? -27.389 -11.875 22.546 1.00 83.75 248 LEU A N 1
ATOM 1957 C CA . LEU A 1 248 ? -26.986 -11.188 21.312 1.00 83.75 248 LEU A CA 1
ATOM 1958 C C . LEU A 1 248 ? -25.462 -11.188 21.127 1.00 83.75 248 LEU A C 1
ATOM 1960 O O . LEU A 1 248 ? -24.974 -11.440 20.032 1.00 83.75 248 LEU A O 1
ATOM 1964 N N . VAL A 1 249 ? -24.704 -10.968 22.205 1.00 79.00 249 VAL A N 1
ATOM 1965 C CA . VAL A 1 249 ? -23.234 -11.034 22.163 1.00 79.00 249 VAL A CA 1
ATOM 1966 C C . VAL A 1 249 ? -22.749 -12.445 21.815 1.00 79.00 249 VAL A C 1
ATOM 1968 O O . VAL A 1 249 ? -21.830 -12.590 21.015 1.00 79.00 249 VAL A O 1
ATOM 1971 N N . ASN A 1 250 ? -23.370 -13.492 22.364 1.00 84.56 250 ASN A N 1
ATOM 1972 C CA . ASN A 1 250 ? -23.014 -14.873 22.028 1.00 84.56 250 ASN A CA 1
ATOM 1973 C C . ASN A 1 250 ? -23.318 -15.219 20.561 1.00 84.56 250 ASN A C 1
ATOM 1975 O O . ASN A 1 250 ? -22.506 -15.883 19.919 1.00 84.56 250 ASN A O 1
ATOM 1979 N N . GLU A 1 251 ? -24.441 -14.746 20.01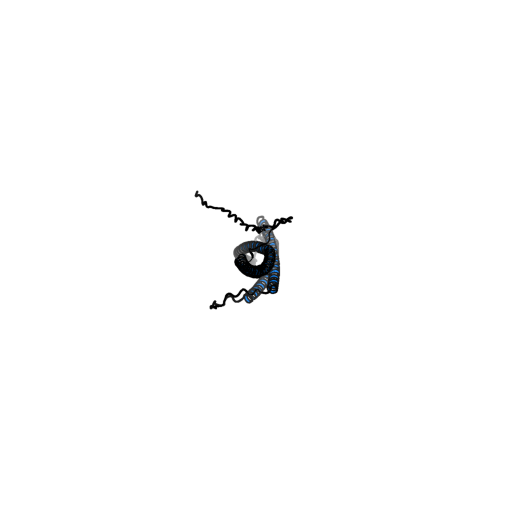3 1.00 84.31 251 GLU A N 1
ATOM 1980 C CA . GLU A 1 251 ? -24.765 -14.908 18.587 1.00 84.31 251 GLU A CA 1
ATOM 1981 C C . GLU A 1 251 ? -23.716 -14.231 17.689 1.00 84.31 251 GLU A C 1
ATOM 1983 O O . GLU A 1 251 ? -23.264 -14.819 16.704 1.00 84.31 251 GLU A O 1
ATOM 1988 N N . GLU A 1 252 ? -23.269 -13.028 18.057 1.00 73.94 252 GLU A N 1
ATOM 1989 C CA . GLU A 1 252 ? -22.221 -12.305 17.329 1.00 73.94 252 GLU A CA 1
ATOM 1990 C C . GLU A 1 252 ? -20.850 -13.005 17.431 1.00 73.94 252 GLU A C 1
ATOM 1992 O O . GLU A 1 252 ? -20.113 -13.060 16.444 1.00 73.94 252 GLU A O 1
ATOM 1997 N N . ILE A 1 253 ? -20.511 -13.602 18.583 1.00 82.44 253 ILE A N 1
ATOM 1998 C CA . ILE A 1 253 ? -19.292 -14.415 18.749 1.00 82.44 253 ILE A CA 1
ATOM 1999 C C . ILE A 1 253 ? -19.324 -15.641 17.828 1.00 82.44 253 ILE A C 1
ATOM 2001 O O . ILE A 1 253 ? -18.340 -15.912 17.138 1.00 82.44 253 ILE A O 1
ATOM 2005 N N . GLU A 1 254 ? -20.452 -16.351 17.742 1.00 83.12 254 GLU A N 1
ATOM 2006 C CA . GLU A 1 254 ? -20.583 -17.478 16.811 1.00 83.12 254 GLU A CA 1
ATOM 2007 C C . GLU A 1 254 ? -20.431 -17.051 15.344 1.00 83.12 254 GLU A C 1
ATOM 2009 O O . GLU A 1 254 ? -19.917 -17.804 14.510 1.00 83.12 254 GLU A O 1
ATOM 2014 N N . GLU A 1 255 ? -20.907 -15.858 14.994 1.00 85.19 255 GLU A N 1
ATOM 2015 C CA . GLU A 1 255 ? -20.768 -15.320 13.644 1.00 85.19 255 GLU A CA 1
ATOM 2016 C C . GLU A 1 255 ? -19.304 -14.972 13.326 1.00 85.19 255 GLU A C 1
ATOM 2018 O O . GLU A 1 255 ? -18.822 -15.265 12.226 1.00 85.19 255 GLU A O 1
ATOM 2023 N N . ILE A 1 256 ? -18.561 -14.461 14.312 1.00 72.62 256 ILE A N 1
ATOM 2024 C CA . ILE A 1 256 ? -17.110 -14.249 14.226 1.00 72.62 256 ILE A CA 1
ATOM 2025 C C . ILE A 1 256 ? -16.372 -15.574 14.031 1.00 72.62 256 ILE A C 1
ATOM 2027 O O . ILE A 1 256 ? -15.534 -15.662 13.131 1.00 72.62 256 ILE A O 1
ATOM 2031 N N . ASP A 1 257 ? -16.699 -16.616 14.795 1.00 80.19 257 ASP A N 1
ATOM 2032 C CA . ASP A 1 257 ? -16.066 -17.932 14.650 1.00 80.19 257 ASP A CA 1
ATOM 2033 C C . ASP A 1 257 ? -16.317 -18.527 13.256 1.00 80.19 257 ASP A C 1
ATOM 2035 O O . ASP A 1 257 ? -15.404 -19.066 12.620 1.00 80.19 257 ASP A O 1
ATOM 2039 N N . LYS A 1 258 ? -17.529 -18.354 12.712 1.00 80.06 258 LYS A N 1
ATOM 2040 C CA . LYS A 1 258 ? -17.865 -18.762 11.335 1.00 80.06 258 LYS A CA 1
ATOM 2041 C C . LYS A 1 258 ? -17.061 -17.988 10.290 1.00 80.06 258 LYS A C 1
ATOM 2043 O O . LYS A 1 258 ? -16.625 -18.576 9.296 1.00 80.06 258 LYS A O 1
ATOM 2048 N N . LEU A 1 259 ? -16.872 -16.682 10.477 1.00 78.06 259 LEU A N 1
ATOM 2049 C CA . LEU A 1 259 ? -16.069 -15.854 9.573 1.00 78.06 259 LEU A CA 1
ATOM 2050 C C . LEU A 1 259 ? -14.578 -16.195 9.668 1.00 78.06 259 LEU A C 1
ATOM 2052 O O . LEU A 1 259 ? -13.920 -16.306 8.634 1.00 78.06 259 LEU A O 1
ATOM 2056 N N . TYR A 1 260 ? -14.063 -16.437 10.873 1.00 74.75 260 TYR A N 1
ATOM 2057 C CA . TYR A 1 260 ? -12.688 -16.872 11.099 1.00 74.75 260 TYR A CA 1
ATOM 2058 C C . TYR A 1 260 ? -12.408 -18.226 10.438 1.00 74.75 260 TYR A C 1
ATOM 2060 O O . TYR A 1 260 ? -11.410 -18.359 9.730 1.00 74.75 260 TYR A O 1
ATOM 2068 N N . LEU A 1 261 ? -13.316 -19.204 10.567 1.00 77.06 261 LEU A N 1
ATOM 2069 C CA . LEU A 1 261 ? -13.192 -20.489 9.870 1.00 77.06 261 LEU A CA 1
ATOM 2070 C C . LEU A 1 261 ? -13.158 -20.319 8.347 1.00 77.06 261 LEU A C 1
ATOM 2072 O O . LEU A 1 261 ? -12.334 -20.944 7.679 1.00 77.06 261 LEU A O 1
ATOM 2076 N N . LYS A 1 262 ? -14.019 -19.459 7.786 1.00 76.88 262 LYS A N 1
ATOM 2077 C CA . LYS A 1 262 ? -14.015 -19.166 6.344 1.00 76.88 262 LYS A CA 1
ATOM 2078 C C . LYS A 1 262 ? -12.690 -18.555 5.899 1.00 76.88 262 LYS A C 1
ATOM 2080 O O . LYS A 1 262 ? -12.130 -19.008 4.902 1.00 76.88 262 LYS A O 1
ATOM 2085 N N . LEU A 1 263 ? -12.163 -17.599 6.663 1.00 69.94 263 LEU A N 1
ATOM 2086 C CA . LEU A 1 263 ? -10.878 -16.959 6.383 1.00 69.94 263 LEU A CA 1
ATOM 2087 C C . LEU A 1 263 ? -9.716 -17.961 6.468 1.00 69.94 263 LEU A C 1
ATOM 2089 O O . LEU A 1 263 ? -8.854 -17.993 5.595 1.00 69.94 263 LEU A O 1
ATOM 2093 N N . SER A 1 264 ? -9.732 -18.834 7.479 1.00 69.88 264 SER A N 1
ATOM 2094 C CA . SER A 1 264 ? -8.734 -19.891 7.657 1.00 69.88 264 SER A CA 1
ATOM 2095 C C . SER A 1 264 ? -8.795 -20.946 6.550 1.00 69.88 264 SER A C 1
ATOM 2097 O O . SER A 1 264 ? -7.763 -21.500 6.193 1.00 69.88 264 SER A O 1
ATOM 2099 N N . SER A 1 265 ? -9.977 -21.215 5.985 1.00 64.56 265 SER A N 1
ATOM 2100 C CA . SER A 1 265 ? -10.154 -22.158 4.870 1.00 64.56 265 SER A CA 1
ATOM 2101 C C . SER A 1 265 ? -9.774 -21.591 3.493 1.00 64.56 265 SER A C 1
ATOM 2103 O O . SER A 1 265 ? -9.690 -22.346 2.528 1.00 64.56 265 SER A O 1
ATOM 2105 N N . GLN A 1 266 ? -9.551 -20.275 3.391 1.00 54.75 266 GLN A N 1
ATOM 2106 C CA . GLN A 1 266 ? -9.116 -19.585 2.168 1.00 54.75 266 GLN A CA 1
ATOM 2107 C C . GLN A 1 266 ? -7.634 -19.179 2.188 1.00 54.75 266 GLN A C 1
ATOM 2109 O O . GLN A 1 266 ? -7.138 -18.647 1.194 1.00 54.75 266 GLN A O 1
ATOM 2114 N N . ALA A 1 267 ? -6.909 -19.443 3.279 1.00 46.41 267 ALA A N 1
ATOM 2115 C CA . ALA A 1 267 ? -5.464 -19.257 3.315 1.00 46.41 267 ALA A CA 1
ATOM 2116 C C . ALA A 1 267 ? -4.775 -20.319 2.426 1.00 46.41 267 ALA A C 1
ATOM 2118 O O . ALA A 1 267 ? -5.069 -21.506 2.572 1.00 46.41 267 ALA A O 1
ATOM 2119 N N . PRO A 1 268 ? -3.874 -19.938 1.499 1.00 46.62 268 PRO A N 1
ATOM 2120 C CA . PRO A 1 268 ? -3.104 -20.908 0.729 1.00 46.62 268 PRO A CA 1
ATOM 2121 C C . PRO A 1 268 ? -2.157 -21.677 1.661 1.00 46.62 268 PRO A C 1
ATOM 2123 O O . PRO A 1 268 ? -1.456 -21.062 2.462 1.00 46.62 268 PRO A O 1
ATOM 2126 N N . ASP A 1 269 ? -2.141 -23.009 1.538 1.00 41.91 269 ASP A N 1
ATOM 2127 C CA . ASP A 1 269 ? -1.235 -23.930 2.239 1.00 41.91 269 ASP A CA 1
ATOM 2128 C C . ASP A 1 269 ? 0.214 -23.409 2.233 1.00 41.91 269 ASP A C 1
ATOM 2130 O O . ASP A 1 269 ? 0.925 -23.502 1.228 1.00 41.91 269 ASP A O 1
ATOM 2134 N N . THR A 1 270 ? 0.676 -22.881 3.367 1.00 50.88 270 THR A N 1
ATOM 2135 C CA . THR A 1 270 ? 2.082 -22.499 3.577 1.00 50.88 270 THR A CA 1
ATOM 2136 C C . THR A 1 270 ? 2.950 -23.640 4.114 1.00 50.88 270 THR A C 1
ATOM 2138 O O . THR A 1 270 ? 4.156 -23.459 4.246 1.00 50.88 270 THR A O 1
ATOM 2141 N N . ASP A 1 271 ? 2.390 -24.834 4.336 1.00 42.38 271 ASP A N 1
ATOM 2142 C CA . ASP A 1 271 ? 3.102 -25.992 4.902 1.00 42.38 271 ASP A CA 1
ATOM 2143 C C . ASP A 1 271 ? 3.454 -27.064 3.856 1.00 42.38 271 ASP A C 1
ATOM 2145 O O . ASP A 1 271 ? 3.335 -28.270 4.086 1.00 42.38 271 ASP A O 1
ATOM 2149 N N . ARG A 1 272 ? 3.954 -26.648 2.684 1.00 38.31 272 ARG A N 1
ATOM 2150 C CA . ARG A 1 272 ? 4.696 -27.574 1.816 1.00 38.31 272 ARG A CA 1
ATOM 2151 C C . ARG A 1 272 ? 6.173 -27.558 2.219 1.00 38.31 272 ARG A C 1
ATOM 2153 O O . ARG A 1 272 ? 6.808 -26.509 2.100 1.00 38.31 272 ARG A O 1
ATOM 2160 N N . PRO A 1 273 ? 6.757 -28.689 2.660 1.00 39.12 273 PRO A N 1
ATOM 2161 C CA . PRO A 1 273 ? 8.177 -28.742 2.960 1.00 39.12 273 PRO A CA 1
ATOM 2162 C C . PRO A 1 273 ? 8.958 -28.459 1.677 1.00 39.12 273 PRO A C 1
ATOM 2164 O O . PRO A 1 273 ? 8.742 -29.113 0.651 1.00 39.12 273 PRO A O 1
ATOM 2167 N N . ILE A 1 274 ? 9.853 -27.471 1.754 1.00 42.34 274 ILE A N 1
ATOM 2168 C CA . ILE A 1 274 ? 10.824 -27.112 0.720 1.00 42.34 274 ILE A CA 1
ATOM 2169 C C . ILE A 1 274 ? 11.696 -28.346 0.480 1.00 42.34 274 ILE A C 1
ATOM 2171 O O . ILE A 1 274 ? 12.681 -28.593 1.167 1.00 42.34 274 ILE A O 1
ATOM 2175 N N . SER A 1 275 ? 11.269 -29.166 -0.467 1.00 39.56 275 SER A N 1
ATOM 2176 C CA . SER A 1 275 ? 12.090 -30.176 -1.107 1.00 39.56 275 SER A CA 1
ATOM 2177 C C . SER A 1 275 ? 12.519 -29.554 -2.423 1.00 39.56 275 SER A C 1
ATOM 2179 O O . SER A 1 275 ? 11.675 -29.089 -3.190 1.00 39.56 275 SER A O 1
ATOM 2181 N N . ASP A 1 276 ? 13.837 -29.454 -2.593 1.00 42.34 276 ASP A N 1
ATOM 2182 C CA . ASP A 1 276 ? 14.515 -28.810 -3.713 1.00 42.34 276 ASP A CA 1
ATOM 2183 C C . ASP A 1 276 ? 13.765 -28.956 -5.033 1.00 42.34 276 ASP A C 1
ATOM 2185 O O . ASP A 1 276 ? 13.398 -30.067 -5.439 1.00 42.34 276 ASP A O 1
ATOM 2189 N N . PRO A 1 277 ? 13.729 -27.864 -5.802 1.00 42.62 277 PRO A N 1
ATOM 2190 C CA . PRO A 1 277 ? 13.986 -28.086 -7.199 1.00 42.62 277 PRO A CA 1
ATOM 2191 C C . PRO A 1 277 ? 14.992 -27.088 -7.759 1.00 42.62 277 PRO A C 1
ATOM 2193 O O . PRO A 1 277 ? 14.889 -25.869 -7.627 1.00 42.62 277 PRO A O 1
ATOM 2196 N N . LYS A 1 278 ? 15.931 -27.654 -8.513 1.00 42.97 278 LYS A N 1
ATOM 2197 C CA . LYS A 1 278 ? 16.549 -26.994 -9.656 1.00 42.97 278 LYS A CA 1
ATOM 2198 C C . LYS A 1 278 ? 15.435 -26.494 -10.589 1.00 42.97 278 LYS A C 1
ATOM 2200 O O . LYS A 1 278 ? 15.045 -27.213 -11.503 1.00 42.97 278 LYS A O 1
ATOM 2205 N N . TYR A 1 279 ? 14.942 -25.277 -10.387 1.00 34.31 279 TYR A N 1
ATOM 2206 C CA . TYR A 1 279 ? 14.239 -24.536 -11.426 1.00 34.31 279 TYR A CA 1
ATOM 2207 C C . TYR A 1 279 ? 14.882 -23.171 -11.614 1.00 34.31 279 TYR A C 1
ATOM 2209 O O . TYR A 1 279 ? 15.071 -22.379 -10.696 1.00 34.31 279 TYR A O 1
ATOM 2217 N N . SER A 1 280 ? 15.279 -22.996 -12.866 1.00 36.56 280 SER A N 1
ATOM 2218 C CA . SER A 1 280 ? 15.787 -21.805 -13.513 1.00 36.56 280 SER A CA 1
ATOM 2219 C C . SER A 1 280 ? 15.025 -20.544 -13.095 1.00 36.56 280 SER A C 1
ATOM 2221 O O . SER A 1 280 ? 13.795 -20.545 -13.047 1.00 36.56 280 SER A O 1
ATOM 2223 N N . LEU A 1 281 ? 15.777 -19.469 -12.841 1.00 40.34 281 LEU A N 1
ATOM 2224 C CA . LEU A 1 281 ? 15.292 -18.092 -12.858 1.00 40.34 281 LEU A CA 1
ATOM 2225 C C . LEU A 1 281 ? 14.612 -17.810 -14.206 1.00 40.34 281 LEU A C 1
ATOM 2227 O O . LEU A 1 281 ? 15.258 -17.366 -15.150 1.00 40.34 281 LEU A O 1
ATOM 2231 N N . ASN A 1 282 ? 13.306 -18.040 -14.276 1.00 38.56 282 ASN A N 1
ATOM 2232 C CA . ASN A 1 282 ? 12.444 -17.424 -15.268 1.00 38.56 282 ASN A CA 1
ATOM 2233 C C . ASN A 1 282 ? 11.519 -16.447 -14.540 1.00 38.56 282 ASN A C 1
ATOM 2235 O O . ASN A 1 282 ? 10.893 -16.775 -13.536 1.00 38.56 282 ASN A O 1
ATOM 2239 N N . THR A 1 283 ? 11.542 -15.221 -15.050 1.00 40.81 283 THR A N 1
ATOM 2240 C CA . THR A 1 283 ? 10.717 -14.042 -14.762 1.00 40.81 283 THR A CA 1
ATOM 2241 C C . THR A 1 283 ? 9.382 -14.297 -14.049 1.00 40.81 283 THR A C 1
ATOM 2243 O O . THR A 1 283 ? 8.651 -15.193 -14.471 1.00 40.81 283 THR A O 1
ATOM 2246 N N . PRO A 1 284 ? 8.984 -13.452 -13.071 1.00 42.28 284 PRO A N 1
ATOM 2247 C CA . PRO A 1 284 ? 7.637 -13.502 -12.522 1.00 42.28 284 PRO A CA 1
ATOM 2248 C C . PRO A 1 284 ? 6.649 -13.226 -13.655 1.00 42.28 284 PRO A C 1
ATOM 2250 O O . PRO A 1 284 ? 6.665 -12.163 -14.281 1.00 42.28 284 PRO A O 1
ATOM 2253 N N . GLU A 1 285 ? 5.827 -14.223 -13.949 1.00 46.00 285 GLU A N 1
ATOM 2254 C CA . GLU A 1 285 ? 4.747 -14.141 -14.914 1.00 46.00 285 GLU A CA 1
ATOM 2255 C C . GLU A 1 285 ? 3.805 -13.019 -14.448 1.00 46.00 285 GLU A C 1
ATOM 2257 O O . GLU A 1 285 ? 3.117 -13.134 -13.434 1.00 46.00 285 GLU A O 1
ATOM 2262 N N . ARG A 1 286 ? 3.859 -11.866 -15.132 1.00 49.84 286 ARG A N 1
ATOM 2263 C CA . ARG A 1 286 ? 2.990 -10.712 -14.872 1.00 49.84 286 ARG A CA 1
ATOM 2264 C C . ARG A 1 286 ? 1.541 -11.185 -14.968 1.00 49.84 286 ARG A C 1
ATOM 2266 O O . ARG A 1 286 ? 1.018 -11.331 -16.073 1.00 49.84 286 ARG A O 1
ATOM 2273 N N . ALA A 1 287 ? 0.879 -11.379 -13.828 1.00 56.91 287 ALA A N 1
ATOM 2274 C CA . ALA A 1 287 ? -0.568 -11.527 -13.804 1.00 56.91 287 ALA A CA 1
ATOM 2275 C C . ALA A 1 287 ? -1.191 -10.348 -14.571 1.00 56.91 287 ALA A C 1
ATOM 2277 O O . ALA A 1 287 ? -0.773 -9.195 -14.422 1.00 56.91 287 ALA A O 1
ATOM 2278 N N . SER A 1 288 ? -2.140 -10.651 -15.461 1.00 62.28 288 SER A N 1
ATOM 2279 C CA . SER A 1 288 ? -2.781 -9.656 -16.325 1.00 62.28 288 SER A CA 1
ATOM 2280 C C . SER A 1 288 ? -3.306 -8.487 -15.490 1.00 62.28 288 SER A C 1
ATOM 2282 O O . SER A 1 288 ? -3.905 -8.707 -14.441 1.00 62.28 288 SER A O 1
ATOM 2284 N N . LYS A 1 289 ? -3.141 -7.249 -15.973 1.00 67.00 289 LYS A N 1
ATOM 2285 C CA . LYS A 1 289 ? -3.615 -6.014 -15.318 1.00 67.00 289 LYS A CA 1
ATOM 2286 C C . LYS A 1 289 ? -5.057 -6.125 -14.788 1.00 67.00 289 LYS A C 1
ATOM 2288 O O . LYS A 1 289 ? -5.359 -5.644 -13.707 1.00 67.00 289 LYS A O 1
ATOM 2293 N N . ARG A 1 290 ? -5.920 -6.863 -15.499 1.00 64.88 290 ARG A N 1
ATOM 2294 C CA . ARG A 1 290 ? -7.324 -7.114 -15.123 1.00 64.88 290 ARG A CA 1
ATOM 2295 C C . ARG A 1 290 ? -7.517 -7.983 -13.876 1.00 64.88 290 ARG A C 1
ATOM 2297 O O . ARG A 1 290 ? -8.608 -7.982 -13.315 1.00 64.88 290 ARG A O 1
ATOM 2304 N N . VAL A 1 291 ? -6.528 -8.797 -13.517 1.00 67.62 291 VAL A N 1
ATOM 2305 C CA . VAL A 1 291 ? -6.537 -9.634 -12.307 1.00 67.62 291 VAL A CA 1
ATOM 2306 C C . VAL A 1 291 ? -6.196 -8.759 -11.108 1.00 67.62 291 VAL A C 1
ATOM 2308 O O . VAL A 1 291 ? -6.982 -8.709 -10.170 1.00 67.62 291 VAL A O 1
ATOM 2311 N N . TRP A 1 292 ? -5.134 -7.957 -11.220 1.00 71.50 292 TRP A N 1
ATOM 2312 C CA . TRP A 1 292 ? -4.764 -6.960 -10.214 1.00 71.50 292 TRP A CA 1
ATOM 2313 C C . TRP A 1 292 ? -5.860 -5.922 -9.974 1.00 71.50 292 TRP A C 1
ATOM 2315 O O . TRP A 1 292 ? -6.184 -5.638 -8.830 1.00 71.50 292 TRP A O 1
ATOM 2325 N N . GLU A 1 293 ? -6.486 -5.396 -11.029 1.00 69.81 293 GLU A N 1
ATOM 2326 C CA . GLU A 1 293 ? -7.603 -4.448 -10.898 1.00 69.81 293 GLU A CA 1
ATOM 2327 C C . GLU A 1 293 ? -8.811 -5.069 -10.176 1.00 69.81 293 GLU A C 1
ATOM 2329 O O . GLU A 1 293 ? -9.477 -4.395 -9.392 1.00 69.81 293 GLU A O 1
ATOM 2334 N N . ARG A 1 294 ? -9.084 -6.364 -10.396 1.00 76.12 294 ARG A N 1
ATOM 2335 C CA . ARG A 1 294 ? -10.154 -7.084 -9.689 1.00 76.12 294 ARG A CA 1
ATOM 2336 C C . ARG A 1 294 ? -9.818 -7.305 -8.221 1.00 76.12 294 ARG A C 1
ATOM 2338 O O . ARG A 1 294 ? -10.666 -7.078 -7.367 1.00 76.12 294 ARG A O 1
ATOM 2345 N N . GLU A 1 295 ? -8.598 -7.732 -7.936 1.00 72.19 295 GLU A N 1
ATOM 2346 C CA . GLU A 1 295 ? -8.134 -8.006 -6.578 1.00 72.19 295 GLU A CA 1
ATOM 2347 C C . GLU A 1 295 ? -8.036 -6.717 -5.752 1.00 72.19 295 GLU A C 1
ATOM 2349 O O . GLU A 1 295 ? -8.493 -6.668 -4.613 1.00 72.19 295 GLU A O 1
ATOM 2354 N N . LEU A 1 296 ? -7.584 -5.623 -6.370 1.00 73.56 296 LEU A N 1
ATOM 2355 C CA . LEU A 1 296 ? -7.589 -4.292 -5.770 1.00 73.56 296 LEU A CA 1
ATOM 2356 C C . LEU A 1 296 ? -9.017 -3.802 -5.483 1.00 73.56 296 LEU A C 1
ATOM 2358 O O . LEU A 1 296 ? -9.260 -3.225 -4.425 1.00 73.56 296 LEU A O 1
ATOM 2362 N N . ALA A 1 297 ? -9.975 -4.049 -6.383 1.00 78.94 297 ALA A N 1
ATOM 2363 C CA . ALA A 1 297 ? -11.377 -3.692 -6.160 1.00 78.94 297 ALA A CA 1
ATOM 2364 C C . ALA A 1 297 ? -11.995 -4.474 -4.988 1.00 78.94 297 ALA A C 1
ATOM 2366 O O . ALA A 1 297 ? -12.685 -3.879 -4.160 1.00 78.94 297 ALA A O 1
ATOM 2367 N N . ILE A 1 298 ? -11.700 -5.774 -4.880 1.00 78.19 298 ILE A N 1
ATOM 2368 C CA . ILE A 1 298 ? -12.142 -6.620 -3.760 1.00 78.19 298 ILE A CA 1
ATOM 2369 C C . ILE A 1 298 ? -11.557 -6.096 -2.445 1.00 78.19 298 ILE A C 1
ATOM 2371 O O . ILE A 1 298 ? -12.307 -5.789 -1.521 1.00 78.19 298 ILE A O 1
ATOM 2375 N N . LEU A 1 299 ? -10.240 -5.878 -2.395 1.00 73.25 299 LEU A N 1
ATOM 2376 C CA . LEU A 1 299 ? -9.561 -5.350 -1.209 1.00 73.25 299 LEU A CA 1
ATOM 2377 C C . LEU A 1 299 ? -10.066 -3.958 -0.808 1.00 73.25 299 LEU A C 1
ATOM 2379 O O . LEU A 1 299 ? -10.119 -3.637 0.380 1.00 73.25 299 LEU A O 1
ATOM 2383 N N . THR A 1 300 ? -10.450 -3.122 -1.776 1.00 80.31 300 THR A N 1
ATOM 2384 C CA . THR A 1 300 ? -11.008 -1.786 -1.514 1.00 80.31 300 THR A CA 1
ATOM 2385 C C . THR A 1 300 ? -12.395 -1.877 -0.876 1.00 80.31 300 THR A C 1
ATOM 2387 O O . THR A 1 300 ? -12.676 -1.156 0.086 1.00 80.31 300 THR A O 1
ATOM 2390 N N . GLU A 1 301 ? -13.249 -2.779 -1.363 1.00 81.12 301 GLU A N 1
ATOM 2391 C CA . GLU A 1 301 ? -14.588 -2.986 -0.805 1.00 81.12 301 GLU A CA 1
ATOM 2392 C C . GLU A 1 301 ? -14.523 -3.627 0.590 1.00 81.12 301 GLU A C 1
ATOM 2394 O O . GLU A 1 301 ? -15.218 -3.192 1.512 1.00 81.12 301 GLU A O 1
ATOM 2399 N N . GLU A 1 302 ? -13.611 -4.576 0.802 1.00 72.94 302 GLU A N 1
ATOM 2400 C CA . GLU A 1 302 ? -13.350 -5.157 2.122 1.00 72.94 302 GLU A CA 1
ATOM 2401 C C . GLU A 1 302 ? -12.852 -4.104 3.121 1.00 72.94 302 GLU A C 1
ATOM 2403 O O . GLU A 1 302 ? -13.348 -4.026 4.249 1.00 72.94 302 GLU A O 1
ATOM 2408 N N . ASN A 1 303 ? -11.942 -3.217 2.703 1.00 77.44 303 ASN A N 1
ATOM 2409 C CA . ASN A 1 303 ? -11.482 -2.108 3.544 1.00 77.44 303 ASN A CA 1
ATOM 2410 C C . ASN A 1 303 ? -12.624 -1.159 3.926 1.00 77.44 303 ASN A C 1
ATOM 2412 O O . ASN A 1 303 ? -12.693 -0.669 5.056 1.00 77.44 303 ASN A O 1
ATOM 2416 N N . LYS A 1 304 ? -13.534 -0.887 2.988 1.00 81.44 304 LYS A N 1
ATOM 2417 C CA . LYS A 1 304 ? -14.707 -0.041 3.220 1.00 81.44 304 LYS A CA 1
ATOM 2418 C C . LYS A 1 304 ? -15.674 -0.688 4.214 1.00 81.44 304 LYS A C 1
ATOM 2420 O O . LYS A 1 304 ? -16.163 -0.001 5.115 1.00 81.44 304 LYS A O 1
ATOM 2425 N N . SER A 1 305 ? -15.890 -1.997 4.100 1.00 73.44 305 SER A N 1
ATOM 2426 C CA . SER A 1 305 ? -16.694 -2.777 5.045 1.00 73.44 305 SER A CA 1
ATOM 2427 C C . SER A 1 305 ? -16.090 -2.749 6.455 1.00 73.44 305 SER A C 1
ATOM 2429 O O . SER A 1 305 ? -16.772 -2.387 7.417 1.00 73.44 305 SER A O 1
ATOM 2431 N N . LEU A 1 306 ? -14.778 -2.985 6.575 1.00 70.94 306 LEU A N 1
ATOM 2432 C CA . LEU A 1 306 ? -14.053 -2.910 7.849 1.00 70.94 306 LEU A CA 1
ATOM 2433 C C . LEU A 1 306 ? -14.130 -1.517 8.484 1.00 70.94 306 LEU A C 1
ATOM 2435 O O . LEU A 1 306 ? -14.379 -1.398 9.683 1.00 70.94 306 LEU A O 1
ATOM 2439 N N . ARG A 1 307 ? -13.977 -0.445 7.698 1.00 72.94 307 ARG A N 1
ATOM 2440 C CA . ARG A 1 307 ? -14.135 0.934 8.196 1.00 72.94 307 ARG A CA 1
ATOM 2441 C C . ARG A 1 307 ? -15.557 1.203 8.695 1.00 72.94 307 ARG A C 1
ATOM 2443 O O . ARG A 1 307 ? -15.719 1.828 9.740 1.00 72.94 307 ARG A O 1
ATOM 2450 N N . SER A 1 308 ? -16.583 0.714 7.992 1.00 70.62 308 SER A N 1
ATOM 2451 C CA . SER A 1 308 ? -17.979 0.822 8.443 1.00 70.62 308 SER A CA 1
ATOM 2452 C C . SER A 1 308 ? -18.204 0.089 9.768 1.00 70.62 308 SER A C 1
ATOM 2454 O O . SER A 1 308 ? -18.871 0.620 10.656 1.00 70.62 308 SER A O 1
ATOM 2456 N N . TYR A 1 309 ? -17.612 -1.094 9.922 1.00 61.19 309 TYR A N 1
ATOM 2457 C CA . TYR A 1 309 ? -17.693 -1.891 11.143 1.00 61.19 309 TYR A CA 1
ATOM 2458 C C . TYR A 1 309 ? -17.003 -1.212 12.334 1.00 61.19 309 TYR A C 1
ATOM 2460 O O . TYR A 1 309 ? -17.611 -1.054 13.391 1.00 61.19 309 TYR A O 1
ATOM 2468 N N . VAL A 1 310 ? -15.776 -0.715 12.144 1.00 68.00 310 VAL A N 1
ATOM 2469 C CA . VAL A 1 310 ? -15.047 0.033 13.182 1.00 68.00 310 VAL A CA 1
ATOM 2470 C C . VAL A 1 310 ? -15.835 1.264 13.624 1.00 68.00 310 VAL A C 1
ATOM 2472 O O . VAL A 1 310 ? -15.928 1.524 14.819 1.00 68.00 310 VAL A O 1
ATOM 2475 N N . ASN A 1 311 ? -16.456 1.991 12.693 1.00 64.81 311 ASN A N 1
ATOM 2476 C CA . ASN A 1 311 ? -17.274 3.149 13.046 1.00 64.81 311 ASN A CA 1
ATOM 2477 C C . ASN A 1 311 ? -18.505 2.764 13.883 1.00 64.81 311 ASN A C 1
ATOM 2479 O O . ASN A 1 311 ? -18.805 3.461 14.845 1.00 64.81 311 ASN A O 1
ATOM 2483 N N . ARG A 1 312 ? -19.177 1.643 13.582 1.00 70.00 312 ARG A N 1
ATOM 2484 C CA . ARG A 1 312 ? -20.308 1.158 14.398 1.00 70.00 312 ARG A CA 1
ATOM 2485 C C . ARG A 1 312 ? -19.878 0.745 15.804 1.00 70.00 312 ARG A C 1
ATOM 2487 O O . ARG A 1 312 ? -20.563 1.085 16.762 1.00 70.00 312 ARG A O 1
ATOM 2494 N N . LEU A 1 313 ? -18.742 0.057 15.929 1.00 62.31 313 LEU A N 1
ATOM 2495 C CA . LEU A 1 313 ? -18.176 -0.300 17.232 1.00 62.31 313 LEU A CA 1
ATOM 2496 C C . LEU A 1 313 ? -17.830 0.941 18.053 1.00 62.31 313 LEU A C 1
ATOM 2498 O O . LEU A 1 313 ? -18.155 1.004 19.231 1.00 62.31 313 LEU A O 1
ATOM 2502 N N . VAL A 1 314 ? -17.202 1.940 17.430 1.00 66.19 314 VAL A N 1
ATOM 2503 C CA . VAL A 1 314 ? -16.844 3.191 18.109 1.00 66.19 314 VAL A CA 1
ATOM 2504 C C . VAL A 1 314 ? -18.090 3.935 18.582 1.00 66.19 314 VAL A C 1
ATOM 2506 O O . VAL A 1 314 ? -18.116 4.349 19.735 1.00 66.19 314 VAL A O 1
ATOM 2509 N N . SER A 1 315 ? -19.133 4.050 17.754 1.00 63.94 315 SER A N 1
ATOM 2510 C CA . SER A 1 315 ? -20.403 4.657 18.177 1.00 63.94 315 SER A CA 1
ATOM 2511 C C . SER A 1 315 ? -21.014 3.931 19.376 1.00 63.94 315 SER A C 1
ATOM 2513 O O . SER A 1 315 ? -21.394 4.572 20.344 1.00 63.94 315 SER A O 1
ATOM 2515 N N . ARG A 1 316 ? -21.015 2.595 19.372 1.00 65.25 316 ARG A N 1
ATOM 2516 C CA . ARG A 1 316 ? -21.617 1.817 20.460 1.00 65.25 316 ARG A CA 1
ATOM 2517 C C . ARG A 1 316 ? -20.806 1.841 21.757 1.00 65.25 316 ARG A C 1
ATOM 2519 O O . ARG A 1 316 ? -21.377 1.754 22.835 1.00 65.25 316 ARG A O 1
ATOM 2526 N N . ILE A 1 317 ? -19.482 1.963 21.664 1.00 69.19 317 ILE A N 1
ATOM 2527 C CA . ILE A 1 317 ? -18.615 2.172 22.832 1.00 69.19 317 ILE A CA 1
ATOM 2528 C C . ILE A 1 317 ? -18.878 3.548 23.448 1.00 69.19 317 ILE A C 1
ATOM 2530 O O . ILE A 1 317 ? -18.938 3.646 24.668 1.00 69.19 317 ILE A O 1
ATOM 2534 N N . ILE A 1 318 ? -19.075 4.581 22.624 1.00 63.44 318 ILE A N 1
ATOM 2535 C CA . ILE A 1 318 ? -19.440 5.922 23.102 1.00 63.44 318 ILE A CA 1
ATOM 2536 C C . ILE A 1 318 ? -20.793 5.873 23.829 1.00 63.44 318 ILE A C 1
ATOM 2538 O O . ILE A 1 318 ? -20.888 6.373 24.945 1.00 63.44 318 ILE A O 1
ATOM 2542 N N . ASP A 1 319 ? -21.792 5.179 23.272 1.00 61.59 319 ASP A N 1
ATOM 2543 C CA . ASP A 1 319 ? -23.102 5.011 23.921 1.00 61.59 319 ASP A CA 1
ATOM 2544 C C . ASP A 1 319 ? -22.999 4.264 25.271 1.00 61.59 319 ASP A C 1
ATOM 2546 O O . ASP A 1 319 ? -23.706 4.577 26.229 1.00 61.59 319 ASP A O 1
ATOM 2550 N N . LEU A 1 320 ? -22.099 3.277 25.375 1.00 63.59 320 LEU A N 1
ATOM 2551 C CA . LEU A 1 320 ? -21.837 2.549 26.623 1.00 63.59 320 LEU A CA 1
ATOM 2552 C C . LEU A 1 320 ? -21.091 3.401 27.661 1.00 63.59 320 LEU A C 1
ATOM 2554 O O . LEU A 1 320 ? -21.380 3.284 28.851 1.00 63.59 320 LEU A O 1
ATOM 2558 N N . GLU A 1 321 ? -20.152 4.252 27.235 1.00 62.72 321 GLU A N 1
ATOM 2559 C CA . GLU A 1 321 ? -19.483 5.217 28.119 1.00 62.72 321 GLU A CA 1
ATOM 2560 C C . GLU A 1 321 ? -20.490 6.251 28.655 1.00 62.72 321 GLU A C 1
ATOM 2562 O O . GLU A 1 321 ? -20.485 6.543 29.851 1.00 62.72 321 GLU A O 1
ATOM 2567 N N . GLU A 1 322 ? -21.412 6.744 27.821 1.00 59.44 322 GLU A N 1
ATOM 2568 C CA . GLU A 1 322 ? -22.496 7.637 28.259 1.00 59.44 322 GLU A CA 1
ATOM 2569 C C . GLU A 1 322 ? -23.440 6.953 29.258 1.00 59.44 322 GLU A C 1
ATOM 2571 O O . GLU A 1 322 ? -23.797 7.541 30.281 1.00 59.44 322 GLU A O 1
ATOM 2576 N N . PHE A 1 323 ? -23.787 5.686 29.025 1.00 52.34 323 PHE A N 1
ATOM 2577 C CA . PHE A 1 323 ? -24.601 4.903 29.956 1.00 52.34 323 PHE A CA 1
ATOM 2578 C C . PHE A 1 323 ? -23.895 4.668 31.302 1.00 52.34 323 PHE A C 1
ATOM 2580 O O . PHE A 1 323 ? -24.521 4.768 32.357 1.00 52.34 323 PHE A O 1
ATOM 2587 N N . GLN A 1 324 ? -22.581 4.427 31.290 1.00 60.94 324 GLN A N 1
ATOM 2588 C CA . GLN A 1 324 ? -21.785 4.275 32.510 1.00 60.94 324 GLN A CA 1
ATOM 2589 C C . GLN A 1 324 ? -21.752 5.570 33.341 1.00 60.94 324 GLN A C 1
ATOM 2591 O O . GLN A 1 324 ? -21.809 5.519 34.569 1.00 60.94 324 GLN A O 1
ATOM 2596 N N . VAL A 1 325 ? -21.715 6.736 32.686 1.00 63.59 325 VAL A N 1
ATOM 2597 C CA . VAL A 1 325 ? -21.795 8.043 33.359 1.00 63.59 325 VAL A CA 1
ATOM 2598 C C . VAL A 1 325 ? -23.163 8.258 34.013 1.00 63.59 325 VAL A C 1
ATOM 2600 O O . VAL A 1 325 ? -23.225 8.763 35.135 1.00 63.59 325 VAL A O 1
ATOM 2603 N N . VAL A 1 326 ? -24.254 7.864 33.348 1.00 57.59 326 VAL A N 1
ATOM 2604 C CA . VAL A 1 326 ? -25.611 7.946 33.919 1.00 57.59 326 VAL A CA 1
ATOM 2605 C C . VAL A 1 326 ? -25.746 7.026 35.132 1.00 57.59 326 VAL A C 1
ATOM 2607 O O . VAL A 1 326 ? -26.183 7.484 36.184 1.00 57.59 326 VAL A O 1
ATOM 2610 N N . LEU A 1 327 ? -25.270 5.780 35.037 1.00 59.31 327 LEU A N 1
ATOM 2611 C CA . LEU A 1 327 ? -25.288 4.842 36.161 1.00 59.31 327 LEU A CA 1
ATOM 2612 C C . LEU A 1 327 ? -24.502 5.361 37.368 1.00 59.31 327 LEU A C 1
ATOM 2614 O O . LEU A 1 327 ? -25.026 5.344 38.476 1.00 59.31 327 LEU A O 1
ATOM 2618 N N . HIS A 1 328 ? -23.279 5.868 37.177 1.00 68.81 328 HIS A N 1
ATOM 2619 C CA . HIS A 1 328 ? -22.512 6.430 38.294 1.00 68.81 328 HIS A CA 1
ATOM 2620 C C . HIS A 1 328 ? -23.225 7.616 38.947 1.00 68.81 328 HIS A C 1
ATOM 2622 O O . HIS A 1 328 ? -23.279 7.695 40.170 1.00 68.81 328 HIS A O 1
ATOM 2628 N N . ARG A 1 329 ? -23.838 8.498 38.152 1.00 64.19 329 ARG A N 1
ATOM 2629 C CA . ARG A 1 329 ? -24.605 9.635 38.672 1.00 64.19 329 ARG A CA 1
ATOM 2630 C C . ARG A 1 329 ? -25.831 9.196 39.481 1.00 64.19 329 ARG A C 1
ATOM 2632 O O . ARG A 1 329 ? -26.133 9.810 40.509 1.00 64.19 329 ARG A O 1
ATOM 2639 N N . ASP A 1 330 ? -26.546 8.177 39.022 1.00 55.34 330 ASP A N 1
ATOM 2640 C CA . ASP A 1 330 ? -27.736 7.675 39.710 1.00 55.34 330 ASP A CA 1
ATOM 2641 C C . ASP A 1 330 ? -27.349 6.941 41.004 1.00 55.34 330 ASP A C 1
ATOM 2643 O O . ASP A 1 330 ? -27.970 7.159 42.046 1.00 55.34 330 ASP A O 1
ATOM 2647 N N . PHE A 1 331 ? -26.247 6.183 40.995 1.00 59.16 331 PHE A N 1
ATOM 2648 C CA . PHE A 1 331 ? -25.680 5.568 42.199 1.00 59.16 331 PHE A CA 1
ATOM 2649 C C . PHE A 1 331 ? -25.159 6.596 43.215 1.00 59.16 331 PHE A C 1
ATOM 2651 O O . PHE A 1 331 ? -25.436 6.466 44.410 1.00 59.16 331 PHE A O 1
ATOM 2658 N N . ASP A 1 332 ? -24.482 7.656 42.770 1.00 67.31 332 ASP A N 1
ATOM 2659 C CA . ASP A 1 332 ? -24.043 8.745 43.650 1.00 67.31 332 ASP A CA 1
ATOM 2660 C C . ASP A 1 332 ? -25.247 9.446 44.302 1.00 67.31 332 ASP A C 1
ATOM 2662 O O . ASP A 1 332 ? -25.221 9.760 45.496 1.00 67.31 332 ASP A O 1
ATOM 2666 N N . SER A 1 333 ? -26.338 9.623 43.548 1.00 59.75 333 SER A N 1
ATOM 2667 C CA . SER A 1 333 ? -27.593 10.212 44.037 1.00 59.75 333 SER A CA 1
ATOM 2668 C C . SER A 1 333 ? -28.289 9.333 45.083 1.00 59.75 333 SER A C 1
ATOM 2670 O O . SER A 1 333 ? -28.882 9.853 46.029 1.00 59.75 333 SER A O 1
ATOM 2672 N N . LEU A 1 334 ? -28.182 8.007 44.956 1.00 52.62 334 LEU A N 1
ATOM 2673 C CA . LEU A 1 334 ? -28.660 7.059 45.964 1.00 52.62 334 LEU A CA 1
ATOM 2674 C C . LEU A 1 334 ? -27.769 7.072 47.218 1.00 52.62 334 LEU A C 1
ATOM 2676 O O . LEU A 1 334 ? -28.289 7.051 48.331 1.00 52.62 334 LEU A O 1
ATOM 2680 N N . SER A 1 335 ? -26.446 7.197 47.065 1.00 53.94 335 SER A N 1
ATOM 2681 C CA . SER A 1 335 ? -25.498 7.226 48.193 1.00 53.94 335 SER A CA 1
ATOM 2682 C C . SER A 1 335 ? -25.664 8.456 49.102 1.00 53.94 335 SER A C 1
ATOM 2684 O O . SER A 1 335 ? -25.554 8.355 50.324 1.00 53.94 335 SER A O 1
ATOM 2686 N N . LEU A 1 336 ? -26.004 9.614 48.522 1.00 54.44 336 LEU A N 1
ATOM 2687 C CA . LEU A 1 336 ? -26.216 10.871 49.247 1.00 54.44 336 LEU A CA 1
ATOM 2688 C C . LEU A 1 336 ? -27.503 10.881 50.086 1.00 54.44 336 LEU A C 1
ATOM 2690 O O . LEU A 1 336 ? -27.574 11.605 51.079 1.00 54.44 336 LEU A O 1
ATOM 2694 N N . ASN A 1 337 ? -28.497 10.064 49.731 1.00 47.81 337 ASN A N 1
ATOM 2695 C CA . ASN A 1 337 ? -29.750 9.963 50.481 1.00 47.81 337 ASN A CA 1
ATOM 2696 C C . ASN A 1 337 ? -29.674 8.986 51.665 1.00 47.81 337 ASN A C 1
ATOM 2698 O O . ASN A 1 337 ? -30.464 9.114 52.596 1.00 47.81 337 ASN A O 1
ATOM 2702 N N . VAL A 1 338 ? -28.701 8.068 51.684 1.00 50.50 338 VAL A N 1
ATOM 2703 C CA . VAL A 1 338 ? -28.490 7.124 52.800 1.00 50.50 338 VAL A CA 1
ATOM 2704 C C . VAL A 1 338 ? -27.710 7.768 53.959 1.00 50.50 338 VAL A C 1
ATOM 2706 O O . VAL A 1 338 ? -27.815 7.329 55.098 1.00 50.50 338 VAL A O 1
ATOM 2709 N N . GLY A 1 339 ? -26.970 8.855 53.711 1.00 44.03 339 GLY A N 1
ATOM 2710 C CA . GLY A 1 339 ? -26.195 9.565 54.742 1.00 44.03 339 GLY A CA 1
ATOM 2711 C C . GLY A 1 339 ? -26.976 10.563 55.612 1.00 44.03 339 GLY A C 1
ATOM 2712 O O . GLY A 1 339 ? -26.392 11.125 56.535 1.00 44.03 339 GLY A O 1
ATOM 2713 N N . ASN A 1 340 ? -28.258 10.810 55.323 1.00 44.56 340 ASN A N 1
ATOM 2714 C CA . ASN A 1 340 ? -29.091 11.815 56.005 1.00 44.56 340 ASN A CA 1
ATOM 2715 C C . ASN A 1 340 ? -30.375 11.239 56.645 1.00 44.56 340 ASN A C 1
ATOM 2717 O O . ASN A 1 340 ? -31.243 12.024 57.035 1.00 44.56 340 ASN A O 1
ATOM 2721 N N . ALA A 1 341 ? -30.507 9.911 56.736 1.00 41.00 341 ALA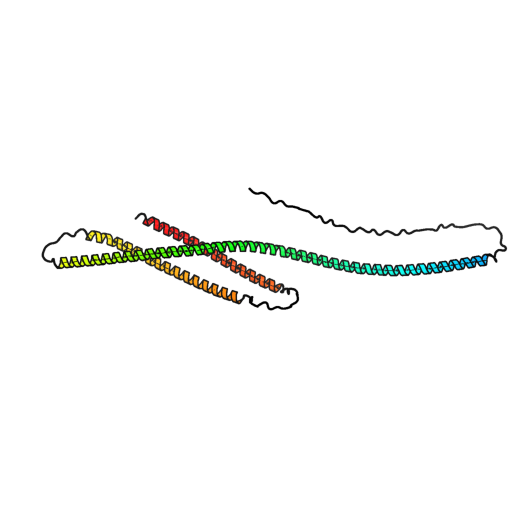 A N 1
ATOM 2722 C CA . ALA A 1 341 ? -31.643 9.231 57.366 1.00 41.00 341 ALA A CA 1
ATOM 2723 C C . ALA A 1 341 ? -31.300 8.731 58.776 1.00 41.00 341 ALA A C 1
ATOM 2725 O O . ALA A 1 341 ? -30.208 8.138 58.939 1.00 41.00 341 ALA A O 1
#

Organism: NCBI:txid708437

Foldseek 3Di:
DDDDDDDDDDDDDDPDDDDDDDDDDDDPDDPDDDDDDDDDDDDDDDDDDDDVPVCVVVVVVVVVVVVVVVVVVVVVVVVVVVVVVVVVVVVVVVVVVVVVVVVVVVVVVVVVVVVVVVVVVCVVVVVVVVVVVVVVVVVVVVVVVVVVVVVVVVVVVVVVVVVVVVVVVVVVVVVVVVVVVVVVVVVVVVVVVVVVVVPPPDDDDDPPPPVVVVVVVVVVVVVVVVVVVVVVVVVVVVVVVVVVVVVVVVVVVVVVVVVVVVVVVPDPDPPDPPDDDPDDPDDDDPDPPVVVVVVVVVVVVVVVVVVVVVVVVVVVVVVVVVVVVVVVVVVVVVVVVVVPD

Sequence (341 aa):
MSSPEKNLSSHSSVHSTTYPETVTPSTPAFMSSDLRPSSEVEKEDAKVKVEEENERPSLVKMIRHERARRIQLEEATSELSRVLEERQAEVSQVDITLEDVQSQIGKTQKDAERLEWELNSQEPELKALKEVGVQLTQTKMKLKSLKAKLKQQETDREEDRSLWQEYGDSLKAHAKDLSASIDAANEQASAFDQANSTFNSGQPPRARNTAIDLWKTAPEVLKELSELRELSDECDAQITVLNRSLCLVNEEIEEIDKLYLKLSSQAPDTDRPISDPKYSLNTPERASKRVWERELAILTEENKSLRSYVNRLVSRIIDLEEFQVVLHRDFDSLSLNVGNA